Protein AF-A0A2G5UBE4-F1 (afdb_monomer)

Foldseek 3Di:
DDDDDDDDDDDDDDPDDDDDDPPPPPPCPPPDPLVVFVVLLVVVLVPDDPQQSVQLVVVPDPTSVSSVVSSVVSVVVVVVVVVVPPCPPVPDDDDPDPDDDDDPDPDDDDDDPDPDCAAPVPRHHDDYVVPDPVVVCVVVVPPDDDDPPPPPPPPPPPPPPDPDPPDDPPPPPPPDPPPPVVVVVVVVVVVVVVVVVVVVVVVVVVVVPDPDPPPDDD

Radius of gyration: 37.44 Å; Cα contacts (8 Å, |Δi|>4): 64; chains: 1; bounding box: 103×73×90 Å

InterPro domains:
  IPR001878 Zinc finger, CCHC-type [PF00098] (118-134)
  IPR001878 Zinc finger, CCHC-type [PS50158] (119-134)
  IPR001878 Zinc finger, CCHC-type [SM00343] (118-134)
  IPR036875 Zinc finger, CCHC-type superfamily [SSF57756] (103-140)

pLDDT: mean 70.04, std 19.02, range [33.09, 97.38]

Sequence (218 aa):
MVFFWGEVKAGELCPGQTLGILRFPSPYLDKDRGYIEDKAKEAFVDGLLFNLRFHVKGDSPQTFQDAFNYAIKYEALLSEAAKANTTVPQGLSVMPATPPAMSHVRSQEPRPPRISDACYECGLEGHYAIDCRQRQQRFRGNSSRNSASHYPWNDHVDYHRIEKPQGGKRDVQAVSPSENALVEQLRTELRVSQNQVEALIKRNSELAGIPAPNSMNR

Solvent-accessible surface area (backbone atoms only — not comparable to full-atom values): 14744 Å² total; per-residue (Å²): 140,83,85,83,88,72,89,78,80,88,71,86,85,79,91,82,80,78,99,60,86,82,74,73,77,61,98,55,79,91,52,58,71,68,58,54,46,50,51,50,32,51,54,49,52,70,68,40,57,71,80,48,29,54,57,36,59,71,70,58,53,89,48,45,66,48,42,51,54,40,43,53,53,46,50,52,53,53,54,49,52,60,58,70,68,63,70,68,67,93,81,74,79,84,70,86,77,75,84,74,81,89,70,97,70,83,79,80,72,84,72,75,85,72,93,58,71,37,10,86,79,79,66,45,66,90,40,49,57,90,69,33,65,67,59,53,47,64,71,68,72,69,88,80,74,96,67,86,80,75,69,80,77,77,68,81,70,76,82,70,74,74,77,79,79,78,88,70,93,71,79,77,75,76,74,68,75,76,71,56,67,65,59,57,51,51,53,52,50,51,53,52,52,51,52,52,53,52,53,49,54,50,53,50,51,56,60,71,66,54,77,75,81,80,89,78,89,132

Mean predicted aligned error: 24.13 Å

Structure (mmCIF, N/CA/C/O backbone):
data_AF-A0A2G5UBE4-F1
#
_entry.id   AF-A0A2G5UBE4-F1
#
loop_
_atom_site.group_PDB
_atom_site.id
_atom_site.type_symbol
_atom_site.label_atom_id
_atom_site.label_alt_id
_atom_site.label_comp_id
_atom_site.label_asym_id
_atom_site.label_entity_id
_atom_site.label_seq_id
_atom_site.pdbx_PDB_ins_code
_atom_site.Cartn_x
_atom_site.Cartn_y
_atom_site.Cartn_z
_atom_site.occupancy
_atom_site.B_iso_or_equiv
_atom_site.auth_seq_id
_atom_site.auth_comp_id
_atom_site.auth_asym_id
_atom_site.auth_atom_id
_atom_site.pdbx_PDB_model_num
ATOM 1 N N . MET A 1 1 ? -18.073 -7.556 9.672 1.00 34.72 1 MET A N 1
ATOM 2 C CA . MET A 1 1 ? -18.145 -8.969 9.242 1.00 34.72 1 MET A CA 1
ATOM 3 C C . MET A 1 1 ? -16.819 -9.339 8.597 1.00 34.72 1 MET A C 1
ATOM 5 O O . MET A 1 1 ? -16.540 -8.827 7.525 1.00 34.72 1 MET A O 1
ATOM 9 N N . VAL A 1 2 ? -15.996 -10.172 9.236 1.00 39.47 2 VAL A N 1
ATOM 10 C CA . VAL A 1 2 ? -14.803 -10.759 8.601 1.00 39.47 2 VAL A CA 1
ATOM 11 C C . VAL A 1 2 ? -15.064 -12.255 8.508 1.00 39.47 2 VAL A C 1
ATOM 13 O O . VAL A 1 2 ? -15.183 -12.924 9.531 1.00 39.47 2 VAL A O 1
ATOM 16 N N . PHE A 1 3 ? -15.247 -12.756 7.289 1.00 43.62 3 PHE A N 1
ATOM 17 C CA . PHE A 1 3 ? -15.418 -14.180 7.027 1.00 43.62 3 PHE A CA 1
ATOM 18 C C . PHE A 1 3 ? -14.029 -14.803 6.860 1.00 43.62 3 PHE A C 1
ATOM 20 O O . PHE A 1 3 ? -13.352 -14.541 5.871 1.00 43.62 3 PHE A O 1
ATOM 27 N N . PHE A 1 4 ? -13.596 -15.606 7.833 1.00 44.94 4 PHE A N 1
ATOM 28 C CA . PHE A 1 4 ? -12.447 -16.494 7.662 1.00 44.94 4 PHE A CA 1
ATOM 29 C C . PHE A 1 4 ? -12.932 -17.773 6.980 1.00 44.94 4 PHE A C 1
ATOM 31 O O . PHE A 1 4 ? -13.701 -18.542 7.556 1.00 44.94 4 PHE A O 1
ATOM 38 N N . TRP A 1 5 ? -12.504 -17.982 5.738 1.00 42.97 5 TRP A N 1
ATOM 39 C CA . TRP A 1 5 ? -12.670 -19.243 5.025 1.00 42.97 5 TRP A CA 1
ATOM 40 C C . TRP A 1 5 ? -11.436 -20.100 5.325 1.00 42.97 5 TRP A C 1
ATOM 42 O O . TRP A 1 5 ? -10.358 -19.856 4.792 1.00 42.97 5 TRP A O 1
ATOM 52 N N . GLY A 1 6 ? -11.576 -21.042 6.256 1.00 40.28 6 GLY A N 1
ATOM 53 C CA . GLY A 1 6 ? -10.575 -22.069 6.530 1.00 40.28 6 GLY A CA 1
ATOM 54 C C . GLY A 1 6 ? -11.130 -23.420 6.105 1.00 40.28 6 GLY A C 1
ATOM 55 O O . GLY A 1 6 ? -12.107 -23.886 6.687 1.00 40.28 6 GLY A O 1
ATOM 56 N N . GLU A 1 7 ? -10.529 -24.027 5.083 1.00 40.03 7 GLU A N 1
ATOM 57 C CA . GLU A 1 7 ? -10.803 -25.407 4.678 1.00 40.03 7 GLU A CA 1
ATOM 58 C C . GLU A 1 7 ? -10.586 -26.362 5.860 1.00 40.03 7 GLU A C 1
ATOM 60 O O . GLU A 1 7 ? -9.480 -26.506 6.386 1.00 40.03 7 GLU A O 1
ATOM 65 N N . VAL A 1 8 ? -11.660 -27.033 6.275 1.00 47.25 8 VAL A N 1
ATOM 66 C CA . VAL A 1 8 ? -11.633 -28.067 7.311 1.00 47.25 8 VAL A CA 1
ATOM 67 C C . VAL A 1 8 ? -11.281 -29.393 6.645 1.00 47.25 8 VAL A C 1
ATOM 69 O O . VAL A 1 8 ? -12.083 -29.973 5.914 1.00 47.25 8 VAL A O 1
ATOM 72 N N . LYS A 1 9 ? -10.071 -29.889 6.906 1.00 41.53 9 LYS A N 1
ATOM 73 C CA . LYS A 1 9 ? -9.678 -31.258 6.560 1.00 41.53 9 LYS A CA 1
ATOM 74 C C . LYS A 1 9 ? -10.456 -32.211 7.471 1.00 41.53 9 LYS A C 1
ATOM 76 O O . LYS A 1 9 ? -10.273 -32.190 8.685 1.00 41.53 9 LYS A O 1
ATOM 81 N N . ALA A 1 10 ? -11.356 -32.996 6.882 1.00 42.84 10 ALA A N 1
ATOM 82 C CA . ALA A 1 10 ? -12.193 -33.960 7.586 1.00 42.84 10 ALA A CA 1
ATOM 83 C C . ALA A 1 10 ? -11.325 -35.065 8.214 1.00 42.84 10 ALA A C 1
ATOM 85 O O . ALA A 1 10 ? -10.808 -35.933 7.514 1.00 42.84 10 ALA A O 1
ATOM 86 N N . GLY A 1 11 ? -11.143 -34.989 9.533 1.00 42.56 11 GLY A N 1
ATOM 87 C CA . GLY A 1 11 ? -10.650 -36.070 10.381 1.00 42.56 11 GLY A CA 1
ATOM 88 C C . GLY A 1 11 ? -11.828 -36.748 11.078 1.00 42.56 11 GLY A C 1
ATOM 89 O O . GLY A 1 11 ? -12.790 -36.086 11.460 1.00 42.56 11 GLY A O 1
ATOM 90 N N . GLU A 1 12 ? -11.757 -38.067 11.167 1.00 42.09 12 GLU A N 1
ATOM 91 C CA . GLU A 1 12 ? -12.828 -39.011 11.482 1.00 42.09 12 GLU A CA 1
ATOM 92 C C . GLU A 1 12 ? -13.602 -38.719 12.784 1.00 42.09 12 GLU A C 1
ATOM 94 O O . GLU A 1 12 ? -13.039 -38.400 13.830 1.00 42.09 12 GLU A O 1
ATOM 99 N N . LEU A 1 13 ? -14.930 -38.863 12.698 1.00 39.84 13 LEU A N 1
ATOM 100 C CA . LEU A 1 13 ? -15.887 -38.776 13.802 1.00 39.84 13 LEU A CA 1
ATOM 101 C C . LEU A 1 13 ? -15.783 -40.017 14.710 1.00 39.84 13 LEU A C 1
ATOM 103 O O . LEU A 1 13 ? -16.088 -41.126 14.274 1.00 39.84 13 LEU A O 1
ATOM 107 N N . CYS A 1 14 ? -15.478 -39.828 15.995 1.00 33.09 14 CYS A N 1
ATOM 108 C CA . CYS A 1 14 ? -15.774 -40.822 17.034 1.00 33.09 14 CYS A CA 1
ATOM 109 C C . CYS A 1 14 ? -17.254 -40.703 17.462 1.00 33.09 14 CYS A C 1
ATOM 111 O O . CYS A 1 14 ? -17.704 -39.592 17.759 1.00 33.09 14 CYS A O 1
ATOM 113 N N . PRO A 1 15 ? -18.033 -41.801 17.530 1.00 44.72 15 PRO A N 1
ATOM 114 C CA . PRO A 1 15 ? -19.440 -41.733 17.898 1.00 44.72 15 PRO A CA 1
ATOM 115 C C . PRO A 1 15 ? -19.608 -41.691 19.421 1.00 44.72 15 PRO A C 1
ATOM 117 O O . PRO A 1 15 ? -19.257 -42.634 20.126 1.00 44.72 15 PRO A O 1
ATOM 120 N N . GLY A 1 16 ? -20.211 -40.610 19.912 1.00 50.28 16 GLY A N 1
ATOM 121 C CA . GLY A 1 16 ? -20.763 -40.547 21.264 1.00 50.28 16 GLY A CA 1
ATOM 122 C C . GLY A 1 16 ? -20.149 -39.465 22.137 1.00 50.28 16 GLY A C 1
ATOM 123 O O . GLY A 1 16 ? -19.399 -39.772 23.055 1.00 50.28 16 GLY A O 1
ATOM 124 N N . GLN A 1 17 ? -20.528 -38.206 21.907 1.00 39.38 17 GLN A N 1
ATOM 125 C CA . GLN A 1 17 ? -20.531 -37.201 22.965 1.00 39.38 17 GLN A CA 1
ATOM 126 C C . GLN A 1 17 ? -21.573 -36.115 22.667 1.00 39.38 17 GLN A C 1
ATOM 128 O O . GLN A 1 17 ? -21.635 -35.528 21.592 1.00 39.38 17 GLN A O 1
ATOM 133 N N . THR A 1 18 ? -22.447 -35.958 23.652 1.00 44.34 18 THR A N 1
ATOM 134 C CA . THR A 1 18 ? -23.556 -35.019 23.810 1.00 44.34 18 THR A CA 1
ATOM 135 C C . THR A 1 18 ? -23.210 -33.570 23.467 1.00 44.34 18 THR A C 1
ATOM 137 O O . THR A 1 18 ? -22.083 -33.132 23.668 1.00 44.34 18 THR A O 1
ATOM 140 N N . LEU A 1 19 ? -24.238 -32.834 23.025 1.00 48.50 19 LEU A N 1
ATOM 141 C CA . LEU A 1 19 ? -24.307 -31.383 22.805 1.00 48.50 19 LEU A CA 1
ATOM 142 C C . LEU A 1 19 ? -23.760 -30.571 23.999 1.00 48.50 19 LEU A C 1
ATOM 144 O O . LEU A 1 19 ? -24.507 -30.050 24.821 1.00 48.50 19 LEU A O 1
ATOM 148 N N . GLY A 1 20 ? -22.442 -30.455 24.085 1.00 44.41 20 GLY A N 1
ATOM 149 C CA . GLY A 1 20 ? -21.742 -29.413 24.815 1.00 44.41 20 GLY A CA 1
ATOM 150 C C . GLY A 1 20 ? -21.240 -28.411 23.791 1.00 44.41 20 GLY A C 1
ATOM 151 O O . GLY A 1 20 ? -20.654 -28.801 22.785 1.00 44.41 20 GLY A O 1
ATOM 152 N N . ILE A 1 21 ? -21.505 -27.129 24.027 1.00 53.94 21 ILE A N 1
ATOM 153 C CA . ILE A 1 21 ? -20.935 -26.006 23.281 1.00 53.94 21 ILE A CA 1
ATOM 154 C C . ILE A 1 21 ? -19.452 -26.309 23.034 1.00 53.94 21 ILE A C 1
ATOM 156 O O . ILE A 1 21 ? -18.669 -26.341 23.985 1.00 53.94 21 ILE A O 1
ATOM 160 N N . LEU A 1 22 ? -19.082 -26.579 21.777 1.00 46.22 22 LEU A N 1
ATOM 161 C CA . LEU A 1 22 ? -17.696 -26.787 21.369 1.00 46.22 22 LEU A CA 1
ATOM 162 C C . LEU A 1 22 ? -16.965 -25.462 21.571 1.00 46.22 22 LEU A C 1
ATOM 164 O O . LEU A 1 22 ? -16.886 -24.613 20.685 1.00 46.22 22 LEU A O 1
ATOM 168 N N . ARG A 1 23 ? -16.465 -25.256 22.787 1.00 51.59 23 ARG A N 1
ATOM 169 C CA . ARG A 1 23 ? -15.493 -24.221 23.083 1.00 51.59 23 ARG A CA 1
ATOM 170 C C . ARG A 1 23 ? -14.204 -24.686 22.432 1.00 51.59 23 ARG A C 1
ATOM 172 O O . ARG A 1 23 ? -13.435 -25.424 23.036 1.00 51.59 23 ARG A O 1
ATOM 179 N N . PHE A 1 24 ? -14.011 -24.300 21.174 1.00 43.75 24 PHE A N 1
ATOM 180 C CA . PHE A 1 24 ? -12.721 -24.430 20.518 1.00 43.75 24 PHE A CA 1
ATOM 181 C C . PHE A 1 24 ? -11.686 -23.754 21.427 1.00 43.75 24 PHE A C 1
ATOM 183 O O . PHE A 1 24 ? -11.832 -22.557 21.708 1.00 43.75 24 PHE A O 1
ATOM 190 N N . PRO A 1 25 ? -10.691 -24.486 21.957 1.00 53.53 25 PRO A N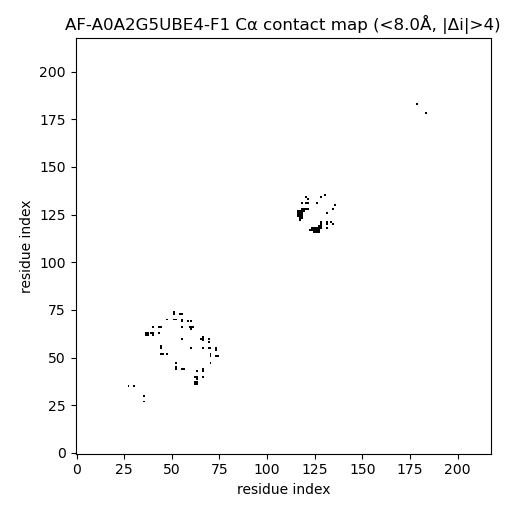 1
ATOM 191 C CA . PRO A 1 25 ? -9.612 -23.851 22.685 1.00 53.53 25 PRO A CA 1
ATOM 192 C C . PRO A 1 25 ? -8.904 -22.945 21.684 1.00 53.53 25 PRO A C 1
ATOM 194 O O . PRO A 1 25 ? -8.353 -23.413 20.688 1.00 53.53 25 PRO A O 1
ATOM 197 N N . SER A 1 26 ? -8.982 -21.629 21.900 1.00 59.56 26 SER A N 1
ATOM 198 C CA . SER A 1 26 ? -8.157 -20.712 21.125 1.00 59.56 26 SER A CA 1
ATOM 199 C C . SER A 1 26 ? -6.702 -21.124 21.385 1.00 59.56 26 SER A C 1
ATOM 201 O O . SER A 1 26 ? -6.310 -21.213 22.551 1.00 59.56 26 SER A O 1
ATOM 203 N N . PRO A 1 27 ? -5.888 -21.388 20.345 1.00 65.25 27 PRO A N 1
ATOM 204 C CA . PRO A 1 27 ? -4.510 -21.879 20.491 1.00 65.25 27 PRO A CA 1
ATOM 205 C C . PRO A 1 27 ? -3.555 -20.861 21.152 1.00 65.25 27 PRO A C 1
ATOM 207 O O . PRO A 1 27 ? -2.336 -21.044 21.179 1.00 65.25 27 PRO A O 1
ATOM 210 N N . TYR A 1 28 ? -4.117 -19.769 21.668 1.00 62.62 28 TYR A N 1
ATOM 211 C CA . TYR A 1 28 ? -3.453 -18.633 22.276 1.00 62.62 28 TYR A CA 1
ATOM 212 C C . TYR A 1 28 ? -3.910 -18.370 23.721 1.00 62.62 28 TYR A C 1
ATOM 214 O O . TYR A 1 28 ? -3.482 -17.378 24.295 1.00 62.62 28 TYR A O 1
ATOM 222 N N . LEU A 1 29 ? -4.759 -19.221 24.322 1.00 64.06 29 LEU A N 1
ATOM 223 C CA . LEU A 1 29 ? -5.288 -18.997 25.681 1.00 64.06 29 LEU A CA 1
ATOM 224 C C . LEU A 1 29 ? -4.213 -19.008 26.781 1.00 64.06 29 LEU A C 1
ATOM 226 O O . LEU A 1 29 ? -4.386 -18.314 27.776 1.00 64.06 29 LEU A O 1
ATOM 230 N N . ASP A 1 30 ? -3.105 -19.725 26.574 1.00 73.44 30 ASP A N 1
ATOM 231 C CA . ASP A 1 30 ? -2.007 -19.848 27.547 1.00 73.44 30 ASP A CA 1
ATOM 232 C C . ASP A 1 30 ? -0.803 -18.944 27.233 1.00 73.44 30 ASP A C 1
ATOM 234 O O . ASP A 1 30 ? 0.255 -19.076 27.846 1.00 73.44 30 ASP A O 1
ATOM 238 N N . LYS A 1 31 ? -0.916 -18.066 26.228 1.00 79.31 31 LYS A N 1
ATOM 239 C CA . LYS A 1 31 ? 0.223 -17.294 25.715 1.00 79.31 31 LYS A CA 1
ATOM 240 C C . LYS A 1 31 ? 0.125 -15.832 26.113 1.00 79.31 31 LYS A C 1
ATOM 242 O O . LYS A 1 31 ? -0.948 -15.234 26.063 1.00 79.31 31 LYS A O 1
ATOM 247 N N . ASP A 1 32 ? 1.274 -15.249 26.441 1.00 86.88 32 ASP A N 1
ATOM 248 C CA . ASP A 1 32 ? 1.370 -13.833 26.772 1.00 86.88 32 ASP A CA 1
ATOM 249 C C . ASP A 1 32 ? 0.838 -12.963 25.634 1.00 86.88 32 ASP A C 1
ATOM 251 O O . ASP A 1 32 ? 1.072 -13.223 24.451 1.00 86.88 32 ASP A O 1
ATOM 255 N N . ARG A 1 33 ? 0.156 -11.876 25.997 1.00 86.00 33 ARG A N 1
ATOM 256 C CA . ARG A 1 33 ? -0.447 -10.940 25.042 1.00 86.00 33 ARG A CA 1
ATOM 257 C C . ARG A 1 33 ? 0.546 -10.456 23.976 1.00 86.00 33 ARG A C 1
ATOM 259 O O . ARG A 1 33 ? 0.183 -10.386 22.805 1.00 86.00 33 ARG A O 1
ATOM 266 N N . GLY A 1 34 ? 1.796 -10.197 24.364 1.00 87.88 34 GLY A N 1
ATOM 267 C CA . GLY A 1 34 ? 2.855 -9.788 23.435 1.00 87.88 34 GLY A CA 1
ATOM 268 C C . GLY A 1 34 ? 3.184 -10.854 22.386 1.00 87.88 34 GLY A C 1
ATOM 269 O O . GLY A 1 34 ? 3.386 -10.523 21.223 1.00 87.88 34 GLY A O 1
ATOM 270 N N . TYR A 1 35 ? 3.147 -12.140 22.752 1.00 89.56 35 TYR A N 1
ATOM 271 C CA . TYR A 1 35 ? 3.335 -13.237 21.798 1.00 89.56 35 TYR A CA 1
ATOM 272 C C . TYR A 1 35 ? 2.188 -13.305 20.785 1.00 89.56 35 TYR A C 1
ATOM 274 O O . TYR A 1 35 ? 2.408 -13.579 19.606 1.00 89.56 35 TYR A O 1
ATOM 282 N N . ILE A 1 36 ? 0.953 -13.071 21.235 1.00 89.19 36 ILE A N 1
ATOM 283 C CA . ILE A 1 36 ? -0.222 -13.077 20.356 1.00 89.19 36 ILE A CA 1
ATOM 284 C C . ILE A 1 36 ? -0.135 -11.918 19.358 1.00 89.19 36 ILE A C 1
ATOM 286 O O . ILE A 1 36 ? -0.369 -12.122 18.170 1.00 89.19 36 ILE A O 1
ATOM 290 N N . GLU A 1 37 ? 0.246 -10.725 19.817 1.00 90.19 37 GLU A N 1
ATOM 291 C CA . GLU A 1 37 ? 0.423 -9.545 18.963 1.00 90.19 37 GLU A CA 1
ATOM 292 C C . GLU A 1 37 ? 1.567 -9.732 17.954 1.00 90.19 37 GLU A C 1
ATOM 294 O O . GLU A 1 37 ? 1.408 -9.406 16.776 1.00 90.19 37 GLU A O 1
ATOM 299 N N . ASP A 1 38 ? 2.683 -10.332 18.372 1.00 90.25 38 ASP A N 1
ATOM 300 C CA . ASP A 1 38 ? 3.809 -10.625 17.484 1.00 90.25 38 ASP A CA 1
ATOM 301 C C . ASP A 1 38 ? 3.448 -11.690 16.436 1.00 90.25 38 ASP A C 1
ATOM 303 O O . ASP A 1 38 ? 3.679 -11.493 15.243 1.00 90.25 38 ASP A O 1
ATOM 307 N N . LYS A 1 39 ? 2.747 -12.762 16.835 1.00 93.38 39 LYS A N 1
ATOM 308 C CA . LYS A 1 39 ? 2.225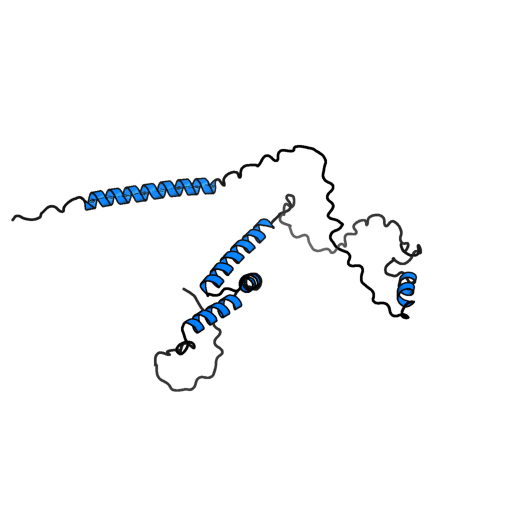 -13.757 15.884 1.00 93.38 39 LYS A CA 1
ATOM 309 C C . LYS A 1 39 ? 1.161 -13.204 14.949 1.00 93.38 39 LYS A C 1
ATOM 311 O O . LYS A 1 39 ? 1.135 -13.598 13.785 1.00 93.38 39 LYS A O 1
ATOM 316 N N . ALA A 1 40 ? 0.310 -12.296 15.416 1.00 92.75 40 ALA A N 1
ATOM 317 C CA . ALA A 1 40 ? -0.657 -11.618 14.561 1.00 92.75 40 ALA A CA 1
ATOM 318 C C . ALA A 1 40 ? 0.045 -10.728 13.526 1.00 92.75 40 ALA A C 1
ATOM 320 O O . AL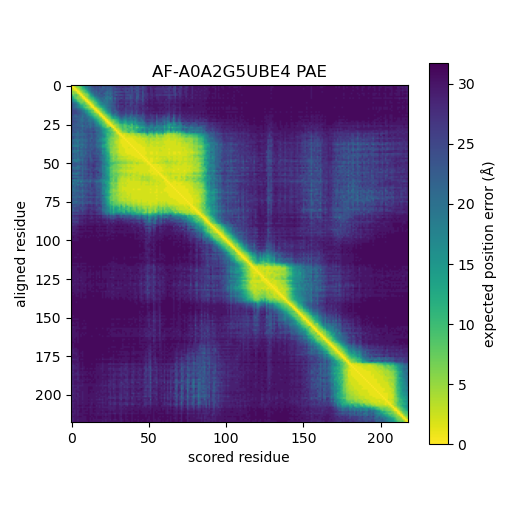A A 1 40 ? -0.332 -10.740 12.356 1.00 92.75 40 ALA A O 1
ATOM 321 N N . LYS A 1 41 ? 1.095 -10.002 13.931 1.00 94.88 41 LYS A N 1
ATOM 322 C CA . LYS A 1 41 ? 1.933 -9.191 13.037 1.00 94.88 41 LYS A CA 1
ATOM 323 C C . LYS A 1 41 ? 2.631 -10.054 11.989 1.00 94.88 41 LYS A C 1
ATOM 325 O O . LYS A 1 41 ? 2.549 -9.737 10.806 1.00 94.88 41 LYS A O 1
ATOM 330 N N . GLU A 1 42 ? 3.274 -11.147 12.396 1.00 93.38 42 GLU A N 1
ATOM 331 C CA . GLU A 1 42 ? 3.936 -12.071 11.466 1.00 93.38 42 GLU A CA 1
ATOM 332 C C . GLU A 1 42 ? 2.945 -12.665 10.459 1.00 93.38 42 GLU A C 1
ATOM 334 O O . GLU A 1 42 ? 3.162 -12.565 9.253 1.00 93.38 42 GLU A O 1
ATOM 339 N N . ALA A 1 43 ? 1.821 -13.208 10.942 1.00 94.69 43 ALA A N 1
ATOM 340 C CA . ALA A 1 43 ? 0.794 -13.796 10.087 1.00 94.69 43 ALA A CA 1
ATOM 341 C C . ALA A 1 43 ? 0.181 -12.770 9.120 1.00 94.69 43 ALA A C 1
ATOM 343 O O . ALA A 1 43 ? -0.098 -13.099 7.968 1.00 94.69 43 ALA A O 1
ATOM 344 N N . PHE A 1 44 ? 0.003 -11.523 9.565 1.00 96.06 44 PHE A N 1
ATOM 345 C CA . PHE A 1 44 ? -0.457 -10.433 8.711 1.00 96.06 44 PHE A CA 1
ATOM 346 C C . PHE A 1 44 ? 0.541 -10.136 7.595 1.00 96.06 44 PHE A C 1
ATOM 348 O O . PHE A 1 44 ? 0.164 -10.148 6.427 1.00 96.06 44 PHE A O 1
ATOM 355 N N . VAL A 1 45 ? 1.815 -9.916 7.936 1.00 95.56 45 VAL A N 1
ATOM 356 C CA . VAL A 1 45 ? 2.854 -9.602 6.946 1.00 95.56 45 VAL A CA 1
ATOM 357 C C . VAL A 1 45 ? 3.037 -10.758 5.959 1.00 95.56 45 VAL A C 1
ATOM 359 O O . VAL A 1 45 ? 3.220 -10.518 4.767 1.00 95.56 45 VAL A O 1
ATOM 362 N N . ASP A 1 46 ? 2.956 -12.007 6.416 1.00 94.50 46 ASP A N 1
ATOM 363 C CA . ASP A 1 46 ? 3.060 -13.180 5.545 1.00 94.50 46 ASP A CA 1
ATOM 364 C C . ASP A 1 46 ? 1.834 -13.379 4.643 1.00 94.50 46 ASP A C 1
ATOM 366 O O . ASP A 1 46 ? 1.986 -13.892 3.532 1.00 94.50 46 ASP A O 1
ATOM 370 N N . GLY A 1 47 ? 0.655 -12.925 5.078 1.00 93.94 47 GLY A N 1
ATOM 371 C CA . GLY A 1 47 ? -0.580 -12.922 4.291 1.00 93.94 47 GLY A CA 1
ATOM 372 C C . GLY A 1 47 ? -0.682 -11.797 3.252 1.00 93.94 47 GLY A C 1
ATOM 373 O O . GLY A 1 47 ? -1.585 -11.830 2.416 1.00 93.94 47 GLY A O 1
ATOM 374 N N . LEU A 1 48 ? 0.222 -10.810 3.270 1.00 95.44 48 LEU A N 1
ATOM 375 C CA . LEU A 1 48 ? 0.252 -9.743 2.266 1.00 95.44 48 LEU A CA 1
ATOM 376 C C . LEU A 1 48 ? 0.689 -10.273 0.893 1.00 95.44 48 LEU A C 1
ATOM 378 O O . LEU A 1 48 ? 1.558 -11.142 0.773 1.00 95.44 48 LEU A O 1
ATOM 382 N N . LEU A 1 49 ? 0.141 -9.672 -0.167 1.00 92.81 49 LEU A N 1
ATOM 383 C CA . LEU A 1 49 ? 0.589 -9.900 -1.542 1.00 92.81 49 LEU A CA 1
ATOM 384 C C . LEU A 1 49 ? 2.100 -9.647 -1.667 1.00 92.81 49 LEU A C 1
ATOM 386 O O . LEU A 1 49 ? 2.643 -8.750 -1.022 1.00 92.81 49 LEU A O 1
ATOM 390 N N . PHE A 1 50 ? 2.785 -10.417 -2.517 1.00 90.38 50 PHE A N 1
ATOM 391 C CA . PHE A 1 50 ? 4.252 -10.402 -2.623 1.00 90.38 50 PHE A CA 1
ATOM 392 C C . PHE A 1 50 ? 4.843 -8.997 -2.838 1.00 90.38 50 PHE A C 1
ATOM 394 O O . PHE A 1 50 ? 5.834 -8.642 -2.199 1.00 90.38 50 PHE A O 1
ATOM 401 N N . ASN A 1 51 ? 4.202 -8.189 -3.687 1.00 89.31 51 ASN A N 1
ATOM 402 C CA . ASN A 1 51 ? 4.585 -6.804 -3.966 1.00 89.31 51 ASN A CA 1
ATOM 403 C C . ASN A 1 51 ? 4.523 -5.912 -2.717 1.00 89.31 51 ASN A C 1
ATOM 405 O O . ASN A 1 51 ? 5.404 -5.086 -2.525 1.00 89.31 51 ASN A O 1
ATOM 409 N N . LEU A 1 52 ? 3.532 -6.098 -1.845 1.00 93.25 52 LEU A N 1
ATOM 410 C CA . LEU A 1 52 ? 3.409 -5.337 -0.599 1.00 93.25 52 LEU A CA 1
ATOM 411 C C . LEU A 1 52 ? 4.324 -5.894 0.490 1.00 93.25 52 LEU A C 1
ATOM 413 O O . LEU A 1 52 ? 5.024 -5.139 1.164 1.00 93.25 52 LEU A O 1
ATOM 417 N N . ARG A 1 53 ? 4.367 -7.223 0.630 1.00 93.38 53 ARG A N 1
ATOM 418 C CA . ARG A 1 53 ? 5.164 -7.919 1.645 1.00 93.38 53 ARG A CA 1
ATOM 419 C C . ARG A 1 53 ? 6.634 -7.526 1.582 1.00 93.38 53 ARG A C 1
ATOM 421 O O . ARG A 1 53 ? 7.254 -7.365 2.628 1.00 93.38 53 ARG A O 1
ATOM 428 N N . PHE A 1 54 ? 7.196 -7.392 0.379 1.00 93.12 54 PHE A N 1
ATOM 429 C CA . PHE A 1 54 ? 8.596 -7.007 0.205 1.00 93.12 54 PHE A CA 1
ATOM 430 C C . PHE A 1 54 ? 8.896 -5.641 0.841 1.00 93.12 54 PHE A C 1
ATOM 432 O O . PHE A 1 54 ? 9.831 -5.531 1.631 1.00 93.12 54 PHE A O 1
ATOM 439 N N . HIS A 1 55 ? 8.066 -4.631 0.568 1.00 93.38 55 HIS A N 1
ATOM 440 C CA . HIS A 1 55 ? 8.246 -3.289 1.122 1.00 93.38 55 HIS A CA 1
ATOM 441 C C . HIS A 1 55 ? 7.984 -3.240 2.630 1.00 93.38 55 HIS A C 1
ATOM 443 O O . HIS A 1 55 ? 8.778 -2.672 3.373 1.00 93.38 55 HIS A O 1
ATOM 449 N N . VAL A 1 56 ? 6.924 -3.904 3.102 1.00 94.94 56 VAL A N 1
ATOM 450 C CA . VAL A 1 56 ? 6.592 -3.944 4.534 1.00 94.94 56 VAL A CA 1
ATOM 451 C C . VAL A 1 56 ? 7.672 -4.671 5.343 1.00 94.94 56 VAL A C 1
ATOM 453 O O . VAL A 1 56 ? 8.033 -4.205 6.419 1.00 94.94 56 VAL A O 1
ATOM 456 N N . LYS A 1 57 ? 8.244 -5.776 4.838 1.00 93.31 57 LYS A N 1
ATOM 457 C CA . LYS A 1 57 ? 9.369 -6.456 5.510 1.00 93.31 57 LYS A CA 1
ATOM 458 C C . LYS A 1 57 ? 10.648 -5.615 5.504 1.00 93.31 57 LYS A C 1
ATOM 460 O O . LYS A 1 57 ? 11.398 -5.693 6.471 1.00 93.31 57 LYS A O 1
ATOM 465 N N . GLY A 1 58 ? 10.881 -4.820 4.457 1.00 93.00 58 GLY A N 1
ATOM 466 C CA . GLY A 1 58 ? 12.030 -3.912 4.371 1.00 93.00 58 GLY A CA 1
ATOM 467 C C . GLY A 1 58 ? 12.053 -2.851 5.474 1.00 93.00 58 GLY A C 1
ATOM 468 O O . GLY A 1 58 ? 13.119 -2.567 6.010 1.00 93.00 58 GLY A O 1
ATOM 469 N N . ASP A 1 59 ? 10.884 -2.336 5.867 1.00 92.50 59 ASP A N 1
ATOM 470 C CA . ASP A 1 59 ? 10.757 -1.333 6.935 1.00 92.50 59 ASP A CA 1
ATOM 471 C C . ASP A 1 59 ? 10.754 -1.934 8.355 1.00 92.50 59 ASP A C 1
ATOM 473 O O . ASP A 1 59 ? 10.828 -1.200 9.338 1.00 92.50 59 ASP A O 1
ATOM 477 N N . SER A 1 60 ? 10.709 -3.265 8.495 1.00 92.00 60 SER A N 1
ATOM 478 C CA . SER A 1 60 ? 10.763 -3.984 9.782 1.00 92.00 60 SER A CA 1
ATOM 479 C C . SER A 1 60 ? 9.793 -3.446 10.863 1.00 92.00 60 SER A C 1
ATOM 481 O O . SER A 1 60 ? 10.228 -2.917 11.890 1.00 92.00 60 SER A O 1
ATOM 483 N N . PRO A 1 61 ? 8.464 -3.573 10.674 1.00 93.69 61 PRO A N 1
ATOM 484 C CA . PRO A 1 61 ? 7.485 -3.080 11.639 1.00 93.69 61 PRO A CA 1
ATOM 485 C C . PRO A 1 61 ? 7.641 -3.762 13.002 1.00 93.69 61 PRO A C 1
ATOM 487 O O . PRO A 1 61 ? 7.708 -4.990 13.099 1.00 93.69 61 PRO A O 1
ATOM 490 N N . GLN A 1 62 ? 7.663 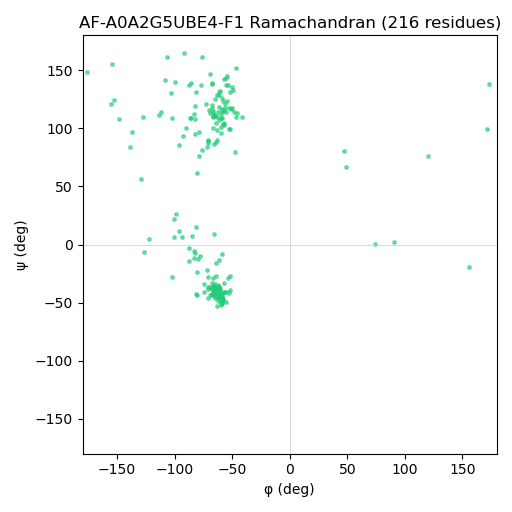-2.959 14.066 1.00 92.38 62 GLN A N 1
ATOM 491 C CA . GLN A 1 62 ? 7.778 -3.467 15.434 1.00 92.38 62 GLN A CA 1
ATOM 492 C C . GLN A 1 62 ? 6.423 -3.928 15.963 1.00 92.38 62 GLN A C 1
ATOM 494 O O . GLN A 1 62 ? 6.315 -5.015 16.536 1.00 92.38 62 GLN A O 1
ATOM 499 N N . THR A 1 63 ? 5.373 -3.152 15.694 1.00 94.75 63 THR A N 1
ATOM 500 C CA . THR A 1 63 ? 4.008 -3.465 16.118 1.00 94.75 63 THR A CA 1
ATOM 501 C C . THR A 1 63 ? 3.137 -3.935 14.956 1.00 94.75 63 THR A C 1
ATOM 503 O O . THR A 1 63 ? 3.428 -3.698 13.781 1.00 94.75 63 THR A O 1
ATOM 506 N N . PHE A 1 64 ? 2.024 -4.592 15.288 1.00 93.56 64 PHE A N 1
ATOM 507 C CA . PHE A 1 64 ? 0.990 -4.929 14.309 1.00 93.56 64 PHE A CA 1
ATOM 508 C C . PHE A 1 64 ? 0.464 -3.680 13.583 1.00 93.56 64 PHE A C 1
ATOM 510 O O . PHE A 1 64 ? 0.280 -3.694 12.367 1.00 93.56 64 PHE A O 1
ATOM 517 N N . GLN A 1 65 ? 0.264 -2.585 14.323 1.00 94.88 65 GLN A N 1
ATOM 518 C CA . GLN A 1 65 ? -0.264 -1.344 13.767 1.00 94.88 65 GLN A CA 1
ATOM 519 C C . GLN A 1 65 ? 0.697 -0.727 12.745 1.00 94.88 65 GLN A C 1
ATOM 521 O O . GLN A 1 65 ? 0.252 -0.250 11.704 1.00 94.88 65 GLN A O 1
ATOM 526 N N . ASP A 1 66 ? 2.006 -0.783 13.000 1.00 95.81 66 ASP A N 1
ATOM 527 C CA . ASP A 1 66 ? 3.012 -0.296 12.051 1.00 95.81 66 ASP A CA 1
ATOM 528 C C . ASP A 1 66 ? 2.983 -1.108 10.757 1.00 95.81 66 ASP A C 1
ATOM 530 O O . ASP A 1 66 ? 2.962 -0.533 9.670 1.00 95.81 66 ASP A O 1
ATOM 534 N N . ALA A 1 67 ? 2.903 -2.440 10.863 1.00 95.88 67 ALA A N 1
ATOM 535 C CA . ALA A 1 67 ? 2.803 -3.317 9.699 1.00 95.88 67 ALA A CA 1
ATOM 536 C C . ALA A 1 67 ? 1.571 -2.981 8.848 1.00 95.88 67 ALA A C 1
ATOM 538 O O . ALA A 1 67 ? 1.661 -2.915 7.621 1.00 95.88 67 ALA A O 1
ATOM 539 N N . PHE A 1 68 ? 0.435 -2.724 9.500 1.00 96.00 68 PHE A N 1
ATOM 540 C CA . PHE A 1 68 ? -0.802 -2.319 8.840 1.00 96.00 68 PHE A CA 1
ATOM 541 C C . PHE A 1 68 ? -0.678 -0.948 8.161 1.00 96.00 68 PHE A C 1
ATOM 543 O O . PHE A 1 68 ? -1.028 -0.797 6.990 1.00 96.00 68 PHE A O 1
ATOM 550 N N . ASN A 1 69 ? -0.111 0.040 8.856 1.00 96.62 69 ASN A N 1
ATOM 551 C CA . ASN A 1 69 ? 0.108 1.379 8.311 1.00 96.62 69 ASN A CA 1
ATOM 552 C C . ASN A 1 69 ? 1.060 1.349 7.103 1.00 96.62 69 ASN A C 1
ATOM 554 O O . ASN A 1 69 ? 0.813 2.023 6.101 1.00 96.62 69 ASN A O 1
ATOM 558 N N . TYR A 1 70 ? 2.125 0.546 7.163 1.00 96.25 70 TYR A N 1
ATOM 559 C CA . TYR A 1 70 ? 3.036 0.353 6.037 1.00 96.25 70 TYR A CA 1
ATOM 560 C C . TYR A 1 70 ? 2.356 -0.347 4.863 1.00 96.25 70 TYR A C 1
ATOM 562 O O . TYR A 1 70 ? 2.553 0.073 3.725 1.00 96.25 70 TYR A O 1
ATOM 570 N N . ALA A 1 71 ? 1.519 -1.358 5.110 1.00 95.94 71 ALA A N 1
ATOM 571 C CA . ALA A 1 71 ? 0.756 -2.009 4.048 1.00 95.94 71 ALA A CA 1
ATOM 572 C C . ALA A 1 71 ? -0.129 -1.001 3.295 1.00 95.94 71 ALA A C 1
ATOM 574 O O . ALA A 1 71 ? -0.047 -0.932 2.071 1.00 95.94 71 ALA A O 1
ATOM 575 N N . ILE A 1 72 ? -0.870 -0.151 4.018 1.00 96.06 72 ILE A N 1
ATOM 576 C CA . ILE A 1 72 ? -1.694 0.915 3.421 1.00 96.06 72 ILE A CA 1
ATOM 577 C C . ILE A 1 72 ? -0.832 1.910 2.638 1.00 96.06 72 ILE A C 1
ATOM 579 O O . ILE A 1 72 ? -1.159 2.263 1.504 1.00 96.06 72 ILE A O 1
ATOM 583 N N . LYS A 1 73 ? 0.283 2.361 3.224 1.00 95.19 73 LYS A N 1
ATOM 584 C CA . LYS A 1 73 ? 1.219 3.291 2.577 1.00 95.19 73 LYS A CA 1
ATOM 585 C C . LYS A 1 73 ? 1.691 2.742 1.231 1.00 95.19 73 LYS A C 1
ATOM 587 O O . LYS A 1 73 ? 1.653 3.455 0.231 1.00 95.19 73 LYS A O 1
ATOM 592 N N . TYR A 1 74 ? 2.133 1.487 1.195 1.00 95.06 74 TYR A N 1
ATOM 593 C CA . TYR A 1 74 ? 2.657 0.885 -0.027 1.00 95.06 74 TYR A CA 1
ATOM 594 C C . TYR A 1 74 ? 1.563 0.532 -1.030 1.00 95.06 74 TYR A C 1
ATOM 596 O O . TYR A 1 74 ? 1.782 0.705 -2.224 1.00 95.06 74 TYR A O 1
ATOM 604 N N . GLU A 1 75 ? 0.378 0.127 -0.579 1.00 93.62 75 GLU A N 1
ATOM 605 C CA . GLU A 1 75 ? -0.781 -0.072 -1.452 1.00 93.62 75 GLU A CA 1
ATOM 606 C C . GLU A 1 75 ? -1.161 1.223 -2.175 1.00 93.62 75 GLU A C 1
ATOM 608 O O . GLU A 1 75 ? -1.304 1.227 -3.400 1.00 93.62 75 GLU A O 1
ATOM 613 N N . ALA A 1 76 ? -1.222 2.342 -1.447 1.00 92.94 76 ALA A N 1
ATOM 614 C CA . ALA A 1 76 ? -1.494 3.651 -2.027 1.00 92.94 76 ALA A CA 1
ATOM 615 C C . ALA A 1 76 ? -0.433 4.035 -3.073 1.00 92.94 76 ALA A C 1
ATOM 617 O O . ALA A 1 76 ? -0.788 4.309 -4.221 1.00 92.94 76 ALA A O 1
ATOM 618 N N . LEU A 1 77 ? 0.854 3.965 -2.715 1.00 90.31 77 LEU A N 1
ATOM 619 C CA . LEU A 1 77 ? 1.967 4.327 -3.604 1.00 90.31 77 LEU A CA 1
ATOM 620 C C . LEU A 1 77 ? 2.033 3.454 -4.866 1.00 90.31 77 LEU A C 1
ATOM 622 O O . LEU A 1 77 ? 2.217 3.966 -5.970 1.00 90.31 77 LEU A O 1
ATOM 626 N N . LEU A 1 78 ? 1.852 2.138 -4.726 1.00 87.25 78 LEU A N 1
ATOM 627 C CA . LEU A 1 78 ? 1.841 1.211 -5.860 1.00 87.25 78 LEU A CA 1
ATOM 628 C C . LEU A 1 78 ? 0.623 1.444 -6.761 1.00 87.25 78 LEU A C 1
ATOM 630 O O . LEU A 1 78 ? 0.751 1.390 -7.985 1.00 87.25 78 LEU A O 1
ATOM 634 N N . SER A 1 79 ? -0.543 1.747 -6.181 1.00 84.69 79 SER A N 1
ATOM 635 C CA . SER A 1 79 ? -1.748 2.065 -6.954 1.00 84.69 79 SER A CA 1
ATOM 636 C C . SER A 1 79 ? -1.617 3.379 -7.731 1.00 84.69 79 SER A C 1
ATOM 638 O O . SER A 1 79 ? -2.116 3.482 -8.850 1.00 84.69 79 SER A O 1
ATOM 640 N N . GLU A 1 80 ? -0.931 4.378 -7.171 1.00 81.62 80 GLU A N 1
ATOM 641 C CA . GLU A 1 80 ? -0.682 5.664 -7.822 1.00 81.62 80 GLU A CA 1
ATOM 642 C C . GLU A 1 80 ? 0.323 5.520 -8.966 1.00 81.62 80 GLU A C 1
ATOM 644 O O . GLU A 1 80 ? 0.051 5.968 -10.078 1.00 81.62 80 GLU A O 1
ATOM 649 N N . ALA A 1 81 ? 1.429 4.805 -8.747 1.00 76.94 81 ALA A N 1
ATOM 650 C CA . ALA A 1 81 ? 2.412 4.524 -9.792 1.00 76.94 81 ALA A CA 1
ATOM 651 C C . ALA A 1 81 ? 1.814 3.708 -10.955 1.00 76.94 81 ALA A C 1
ATOM 653 O O . ALA A 1 81 ? 2.108 3.973 -12.122 1.00 76.94 81 ALA A O 1
ATOM 654 N N . ALA A 1 82 ? 0.932 2.747 -10.659 1.00 74.56 82 ALA A N 1
ATOM 655 C CA . ALA A 1 82 ? 0.219 1.986 -11.684 1.00 74.56 82 ALA A CA 1
ATOM 656 C C . ALA A 1 82 ? -0.727 2.867 -12.523 1.00 74.56 82 ALA A C 1
ATOM 658 O O . ALA A 1 82 ? -0.874 2.635 -13.723 1.00 74.56 82 ALA A O 1
ATOM 659 N N . LYS A 1 83 ? -1.332 3.899 -11.920 1.00 73.88 83 LYS A N 1
ATOM 660 C CA . LYS A 1 83 ? -2.165 4.888 -12.627 1.00 73.88 83 LYS A CA 1
ATOM 661 C C . LYS A 1 83 ? -1.318 5.870 -13.437 1.00 73.88 83 LYS A C 1
ATOM 663 O O . LYS A 1 83 ? -1.670 6.172 -14.570 1.00 73.88 83 LYS A O 1
ATOM 668 N N . ALA A 1 84 ? -0.197 6.334 -12.889 1.00 66.69 84 ALA A N 1
ATOM 669 C CA . ALA A 1 84 ? 0.694 7.286 -13.552 1.00 66.69 84 ALA A CA 1
ATOM 670 C C . ALA A 1 84 ? 1.386 6.692 -14.792 1.00 66.69 84 ALA A C 1
ATOM 672 O O . ALA A 1 84 ? 1.647 7.410 -15.752 1.00 66.69 84 ALA A O 1
ATOM 673 N N . ASN A 1 85 ? 1.618 5.376 -14.810 1.00 58.50 85 ASN A N 1
ATOM 674 C CA . ASN A 1 85 ? 2.217 4.677 -15.948 1.00 58.50 85 ASN A CA 1
ATOM 675 C C . ASN A 1 85 ? 1.210 4.258 -17.037 1.00 58.50 85 ASN A C 1
ATOM 677 O O . ASN A 1 85 ? 1.599 3.582 -17.990 1.00 58.50 85 ASN A O 1
ATOM 681 N N . THR A 1 86 ? -0.064 4.676 -16.963 1.00 57.72 86 THR A N 1
ATOM 682 C CA . THR A 1 86 ? -0.997 4.568 -18.100 1.00 57.72 86 THR A CA 1
ATOM 683 C C . THR A 1 86 ? -0.768 5.718 -19.087 1.00 57.72 86 THR A C 1
ATOM 685 O O . THR A 1 86 ? -1.624 6.551 -19.374 1.00 57.72 86 THR A O 1
ATOM 688 N N . THR A 1 87 ? 0.437 5.778 -19.647 1.00 57.09 87 THR A N 1
ATOM 689 C CA . THR A 1 87 ? 0.660 6.548 -20.868 1.00 57.09 87 THR A CA 1
ATOM 690 C C . THR A 1 87 ? -0.005 5.767 -21.993 1.00 57.09 87 THR A C 1
ATOM 692 O O . THR A 1 87 ? 0.632 4.965 -22.672 1.00 57.09 87 THR A O 1
ATOM 695 N N . VAL A 1 88 ? -1.313 5.956 -22.181 1.00 55.44 88 VAL A N 1
ATOM 696 C CA . VAL A 1 88 ? -1.936 5.634 -23.465 1.00 55.44 88 VAL A CA 1
ATOM 697 C C . VAL A 1 88 ? -1.178 6.501 -24.470 1.00 55.44 88 VAL A C 1
ATOM 699 O O . VAL A 1 88 ? -1.219 7.727 -24.320 1.00 55.44 88 VAL A O 1
ATOM 702 N N . PRO A 1 89 ? -0.419 5.942 -25.432 1.00 59.09 89 PRO A N 1
ATOM 703 C CA . PRO A 1 89 ? 0.186 6.778 -26.453 1.00 59.09 89 PRO A CA 1
ATOM 704 C C . PRO A 1 89 ? -0.971 7.521 -27.119 1.00 59.09 89 PRO A C 1
ATOM 706 O O . PRO A 1 89 ? -1.876 6.894 -27.676 1.00 59.09 89 PRO A O 1
ATOM 709 N N . GLN A 1 90 ? -0.998 8.845 -26.963 1.00 55.72 90 GLN A N 1
ATOM 710 C CA . GLN A 1 90 ? -2.015 9.703 -27.556 1.00 55.72 90 GLN A CA 1
ATOM 711 C C . GLN A 1 90 ? -1.925 9.514 -29.075 1.00 55.72 90 GLN A C 1
ATOM 713 O O . GLN A 1 90 ? -1.044 10.068 -29.724 1.00 55.72 90 GLN A O 1
ATOM 718 N N . GLY A 1 91 ? -2.764 8.631 -29.621 1.00 57.19 91 GLY A N 1
ATOM 719 C CA . GLY A 1 91 ? -2.694 8.213 -31.020 1.00 57.19 91 GLY A CA 1
ATOM 720 C C . GLY A 1 91 ? -3.300 6.845 -31.339 1.00 57.19 91 GLY A C 1
ATOM 721 O O . GLY A 1 91 ? -3.650 6.614 -32.493 1.00 57.19 91 GLY A O 1
ATOM 722 N N . LEU A 1 92 ? -3.490 5.944 -30.366 1.00 50.34 92 LEU A N 1
ATOM 723 C CA . LEU A 1 92 ? -4.097 4.637 -30.651 1.00 50.34 92 LEU A CA 1
ATOM 724 C C . LEU A 1 92 ? -5.604 4.640 -30.359 1.00 50.34 92 LEU A C 1
ATOM 726 O O . LEU A 1 92 ? -6.055 4.274 -29.276 1.00 50.34 92 LEU A O 1
ATOM 730 N N . SER A 1 93 ? -6.396 5.071 -31.343 1.00 53.66 93 SER A N 1
ATOM 731 C CA . SER A 1 93 ? -7.841 4.825 -31.328 1.00 53.66 93 SER A CA 1
ATOM 732 C C . SER A 1 93 ? -8.097 3.332 -31.566 1.00 53.66 93 SER A C 1
ATOM 734 O O . SER A 1 93 ? -7.759 2.786 -32.614 1.00 53.66 93 SER A O 1
ATOM 736 N N . VAL A 1 94 ? -8.661 2.643 -30.572 1.00 56.56 94 VAL A N 1
ATOM 737 C CA . VAL A 1 94 ? -9.114 1.257 -30.736 1.00 56.56 94 VAL A CA 1
ATOM 738 C C . VAL A 1 94 ? -10.492 1.306 -31.386 1.00 56.56 94 VAL A C 1
ATOM 740 O O . VAL A 1 94 ? -11.506 1.501 -30.720 1.00 56.56 94 VAL A O 1
ATOM 743 N N . MET A 1 95 ? -10.527 1.173 -32.709 1.00 54.12 95 MET A N 1
ATOM 744 C CA . MET A 1 95 ? -11.757 0.828 -33.422 1.00 54.12 95 MET A CA 1
ATOM 745 C C . MET A 1 95 ? -12.152 -0.613 -33.045 1.00 54.12 95 MET A C 1
ATOM 747 O O . MET A 1 95 ? -11.272 -1.476 -32.974 1.00 54.12 95 MET A O 1
ATOM 751 N N . PRO A 1 96 ? -13.442 -0.914 -32.809 1.00 51.44 96 PRO A N 1
ATOM 752 C CA . PRO A 1 96 ? -13.872 -2.280 -32.545 1.00 51.44 96 PRO A CA 1
ATOM 753 C C . PRO A 1 96 ? -13.666 -3.116 -33.813 1.00 51.44 96 PRO A C 1
ATOM 755 O O . PRO A 1 96 ? -14.282 -2.867 -34.850 1.00 51.44 96 PRO A O 1
ATOM 758 N N . ALA A 1 97 ? -12.763 -4.093 -33.736 1.00 51.94 97 ALA A N 1
ATOM 759 C CA . ALA A 1 97 ? -12.473 -4.993 -34.839 1.00 51.94 97 ALA A CA 1
ATOM 760 C C . ALA A 1 97 ? -13.696 -5.874 -35.126 1.00 51.94 97 ALA A C 1
ATOM 762 O O . ALA A 1 97 ? -14.073 -6.730 -34.327 1.00 51.94 97 ALA A O 1
ATOM 763 N N . THR A 1 98 ? -14.307 -5.683 -36.293 1.00 61.91 98 THR A N 1
ATOM 764 C CA . THR A 1 98 ? -15.110 -6.728 -36.932 1.00 61.91 98 THR A CA 1
ATOM 765 C C . THR A 1 98 ? -14.166 -7.903 -37.200 1.00 61.91 98 THR A C 1
ATOM 767 O O . THR A 1 98 ? -13.093 -7.664 -37.755 1.00 61.91 98 THR A O 1
ATOM 770 N N . PRO A 1 99 ? -14.480 -9.146 -36.798 1.00 57.50 99 PRO A N 1
ATOM 771 C CA . PRO A 1 99 ? -13.541 -10.251 -36.955 1.00 57.50 99 PRO A CA 1
ATOM 772 C C . PRO A 1 99 ? -13.351 -10.562 -38.449 1.00 57.50 99 PRO A C 1
ATOM 774 O O . PRO A 1 99 ? -14.325 -10.946 -39.103 1.00 57.50 99 PRO A O 1
ATOM 777 N N . PRO A 1 100 ? -12.140 -10.423 -39.027 1.00 54.28 100 PRO A N 1
ATOM 778 C CA . PRO A 1 100 ? -11.901 -10.930 -40.364 1.00 54.28 100 PRO A CA 1
ATOM 779 C C . PRO A 1 100 ? -11.726 -12.449 -40.296 1.00 54.28 100 PRO A C 1
ATOM 781 O O . PRO A 1 100 ? -11.059 -12.987 -39.408 1.00 54.28 100 PRO A O 1
ATOM 784 N N . ALA A 1 101 ? -12.346 -13.138 -41.252 1.00 52.47 101 ALA A N 1
ATOM 785 C CA . ALA A 1 101 ? -12.181 -14.566 -41.464 1.00 52.47 101 ALA A CA 1
ATOM 786 C C . ALA A 1 101 ? -10.690 -14.919 -41.569 1.00 52.47 101 ALA A C 1
ATOM 788 O O . ALA A 1 101 ? -9.926 -14.270 -42.285 1.00 52.47 101 ALA A O 1
ATOM 789 N N . MET A 1 102 ? -10.276 -15.946 -40.830 1.00 53.22 102 MET A N 1
ATOM 790 C CA . MET A 1 102 ? -8.892 -16.390 -40.806 1.00 53.22 102 MET A CA 1
ATOM 791 C C . MET A 1 102 ? -8.478 -16.929 -42.176 1.00 53.22 102 MET A C 1
ATOM 793 O O . MET A 1 102 ? -8.885 -18.013 -42.583 1.00 53.22 102 MET A O 1
ATOM 797 N N . SER A 1 103 ? -7.595 -16.204 -42.851 1.00 50.75 103 SER A N 1
ATOM 798 C CA . SER A 1 103 ? -6.696 -16.768 -43.850 1.00 50.75 103 SER A CA 1
ATOM 799 C C . SER A 1 103 ? -5.284 -16.336 -43.484 1.00 50.75 103 SER A C 1
ATOM 801 O O . SER A 1 103 ? -4.952 -15.153 -43.563 1.00 50.75 103 SER A O 1
ATOM 803 N N . HIS A 1 104 ? -4.461 -17.285 -43.039 1.00 58.44 104 HIS A N 1
ATOM 804 C CA . HIS A 1 104 ? -3.039 -17.074 -42.792 1.00 58.44 104 HIS A CA 1
ATOM 805 C C . HIS A 1 104 ? -2.332 -16.718 -44.106 1.00 58.44 104 HIS A C 1
ATOM 807 O O . HIS A 1 104 ? -1.834 -17.588 -44.815 1.00 58.44 104 HIS A O 1
ATOM 813 N N . VAL A 1 105 ? -2.268 -15.428 -44.423 1.00 47.06 105 VAL A N 1
ATOM 814 C CA . VAL A 1 105 ? -1.373 -14.895 -45.447 1.00 47.06 105 VAL A CA 1
ATOM 815 C C . VAL A 1 105 ? -0.204 -14.258 -44.712 1.00 47.06 105 VAL A C 1
ATOM 817 O O . VAL A 1 105 ? -0.337 -13.255 -44.018 1.00 47.06 105 VAL A O 1
ATOM 820 N N . ARG A 1 106 ? 0.949 -14.914 -44.807 1.00 50.97 106 ARG A N 1
ATOM 821 C CA . ARG A 1 106 ? 2.227 -14.468 -44.257 1.00 50.97 106 ARG A CA 1
ATOM 822 C C . ARG A 1 106 ? 2.634 -13.164 -44.950 1.00 50.97 106 ARG A C 1
ATOM 824 O O . ARG A 1 106 ? 3.163 -13.209 -46.057 1.00 50.97 106 ARG A O 1
ATOM 831 N N . SER A 1 107 ? 2.382 -12.022 -44.313 1.00 46.72 107 SER A N 1
ATOM 832 C CA . SER A 1 107 ? 2.781 -10.706 -44.817 1.00 46.72 107 SER A CA 1
ATOM 833 C C . SER A 1 107 ? 4.304 -10.617 -44.907 1.00 46.72 107 SER A C 1
ATOM 835 O O . SER A 1 107 ? 5.011 -10.604 -43.899 1.00 46.72 107 SER A O 1
ATOM 837 N N . GLN A 1 108 ? 4.812 -10.601 -46.136 1.00 51.91 108 GLN A N 1
ATOM 838 C CA . GLN A 1 108 ? 6.181 -10.222 -46.448 1.00 51.91 108 GLN A CA 1
ATOM 839 C C . GLN A 1 108 ? 6.247 -8.691 -46.415 1.00 51.91 108 GLN A C 1
ATOM 841 O O . GLN A 1 108 ? 5.879 -8.032 -47.381 1.00 51.91 108 GLN A O 1
ATOM 846 N N . GLU A 1 109 ? 6.672 -8.118 -45.291 1.00 52.81 109 GLU A N 1
ATOM 847 C CA . GLU A 1 109 ? 7.154 -6.733 -45.272 1.00 52.81 109 GLU A CA 1
ATOM 848 C C . GLU A 1 109 ? 8.475 -6.642 -46.066 1.00 52.81 109 GLU A C 1
ATOM 850 O O . GLU A 1 109 ? 9.328 -7.532 -45.919 1.00 52.81 109 GLU A O 1
ATOM 855 N N . PRO A 1 110 ? 8.696 -5.595 -46.887 1.00 48.69 110 PRO A N 1
ATOM 856 C CA . PRO A 1 110 ? 9.974 -5.383 -47.549 1.00 48.69 110 PRO A CA 1
ATOM 857 C C . PRO A 1 110 ? 11.032 -5.051 -46.492 1.00 48.69 110 PRO A C 1
ATOM 859 O O . PRO A 1 110 ? 11.030 -3.986 -45.878 1.00 48.69 110 PRO A O 1
ATOM 862 N N . ARG A 1 111 ? 11.958 -5.986 -46.269 1.00 55.25 111 ARG A N 1
ATOM 863 C CA . ARG A 1 111 ? 13.152 -5.767 -45.443 1.00 55.25 111 ARG A CA 1
ATOM 864 C C . ARG A 1 111 ? 13.920 -4.549 -45.983 1.00 55.25 111 ARG A C 1
ATOM 866 O O . ARG A 1 111 ? 14.123 -4.492 -47.196 1.00 55.25 111 ARG A O 1
ATOM 873 N N . PRO A 1 112 ? 14.425 -3.636 -45.128 1.00 51.25 112 PRO A N 1
ATOM 874 C CA . PRO A 1 112 ? 15.343 -2.596 -45.587 1.00 51.25 112 PRO A CA 1
ATOM 875 C C . PRO A 1 112 ? 16.540 -3.254 -46.297 1.00 51.25 112 PRO A C 1
ATOM 877 O O . PRO A 1 112 ? 16.956 -4.342 -45.865 1.00 51.25 112 PRO A O 1
ATOM 880 N N . PRO A 1 113 ? 17.072 -2.650 -47.380 1.00 51.50 113 PRO A N 1
ATOM 881 C CA . PRO A 1 113 ? 18.121 -3.255 -48.192 1.00 51.50 113 PRO A CA 1
ATOM 882 C C . PRO A 1 113 ? 19.310 -3.607 -47.300 1.00 51.50 113 PRO A C 1
ATOM 884 O O . PRO A 1 113 ? 19.934 -2.749 -46.673 1.00 51.50 113 PRO A O 1
ATOM 887 N N . ARG A 1 114 ? 19.562 -4.912 -47.181 1.00 57.59 114 ARG A N 1
ATOM 888 C CA . ARG A 1 114 ? 20.677 -5.459 -46.416 1.00 57.59 114 ARG A CA 1
ATOM 889 C C . ARG A 1 114 ? 21.948 -5.049 -47.154 1.00 57.59 114 ARG A C 1
ATOM 891 O O . ARG A 1 114 ? 22.103 -5.361 -48.326 1.00 57.59 114 ARG A O 1
ATOM 898 N N . ILE A 1 115 ? 22.817 -4.308 -46.473 1.00 61.81 115 ILE A N 1
ATOM 899 C CA . ILE A 1 115 ? 23.990 -3.651 -47.072 1.00 61.81 115 ILE A CA 1
ATOM 900 C C . ILE A 1 115 ? 25.015 -4.657 -47.638 1.00 61.81 115 ILE A C 1
ATOM 902 O O . ILE A 1 115 ? 25.829 -4.273 -48.469 1.00 61.81 115 ILE A O 1
ATOM 906 N N . SER A 1 116 ? 24.941 -5.940 -47.280 1.00 62.94 116 SER A N 1
ATOM 907 C CA . SER A 1 116 ? 25.571 -7.054 -48.002 1.00 62.94 116 SER A CA 1
ATOM 908 C C . SER A 1 116 ? 25.187 -8.385 -47.341 1.00 62.94 116 SER A C 1
ATOM 910 O O . SER A 1 116 ? 25.027 -8.444 -46.123 1.00 62.94 116 SER A O 1
ATOM 912 N N . ASP A 1 117 ? 25.081 -9.466 -48.121 1.00 69.38 117 ASP A N 1
ATOM 913 C CA . ASP A 1 117 ? 25.026 -10.855 -47.611 1.00 69.38 117 ASP A CA 1
ATOM 914 C C . ASP A 1 117 ? 26.431 -11.408 -47.285 1.00 69.38 117 ASP A C 1
ATOM 916 O O . ASP A 1 117 ? 26.639 -12.611 -47.107 1.00 69.38 117 ASP A O 1
ATOM 920 N N . ALA A 1 118 ? 27.410 -10.504 -47.205 1.00 79.50 118 ALA A N 1
ATOM 921 C CA . ALA A 1 118 ? 28.773 -10.790 -46.811 1.00 79.50 118 ALA A CA 1
ATOM 922 C C . ALA A 1 118 ? 28.912 -10.708 -45.290 1.00 79.50 118 ALA A C 1
ATOM 924 O O . ALA A 1 118 ? 28.425 -9.785 -44.634 1.00 79.50 118 ALA A O 1
ATOM 925 N N . CYS A 1 119 ? 29.630 -11.667 -44.720 1.00 81.12 119 CYS A N 1
ATOM 926 C CA . CYS A 1 119 ? 30.020 -11.651 -43.326 1.00 81.12 119 CYS A CA 1
ATOM 927 C C . CYS A 1 119 ? 30.786 -10.359 -43.006 1.00 81.12 119 CYS A C 1
ATOM 929 O O . CYS A 1 119 ? 31.858 -10.117 -43.552 1.00 81.12 119 CYS A O 1
ATOM 931 N N . TYR A 1 120 ? 30.290 -9.560 -42.060 1.00 80.38 120 TYR A N 1
ATOM 932 C CA . TYR A 1 120 ? 30.944 -8.313 -41.636 1.00 80.38 120 TYR A CA 1
ATOM 933 C C . TYR A 1 120 ? 32.347 -8.502 -41.035 1.00 80.38 120 TYR A C 1
ATOM 935 O O . TYR A 1 120 ? 33.071 -7.531 -40.846 1.00 80.38 120 TYR A O 1
ATOM 943 N N . GLU A 1 121 ? 32.731 -9.737 -40.704 1.00 76.75 121 GLU A N 1
ATOM 944 C CA . GLU A 1 121 ? 33.983 -10.043 -40.010 1.00 76.75 121 GLU A CA 1
ATOM 945 C C . GLU A 1 121 ? 35.079 -10.585 -40.940 1.00 76.75 121 GLU A C 1
ATOM 947 O O . GLU A 1 121 ? 36.260 -10.383 -40.664 1.00 76.75 121 GLU A O 1
ATOM 952 N N . CYS A 1 122 ? 34.716 -11.251 -42.042 1.00 81.94 122 CYS A N 1
ATOM 953 C CA . CYS A 1 122 ? 35.673 -11.789 -43.022 1.00 81.94 122 CYS A CA 1
ATOM 954 C C . CYS A 1 122 ? 35.404 -11.351 -44.471 1.00 81.94 122 CYS A C 1
ATOM 956 O O . CYS A 1 122 ? 36.207 -11.650 -45.349 1.00 81.94 122 CYS A O 1
ATOM 958 N N . GLY A 1 123 ? 34.294 -10.658 -44.734 1.00 82.75 123 GLY A N 1
ATOM 959 C CA . GLY A 1 123 ? 33.913 -10.150 -46.053 1.00 82.75 123 GLY A CA 1
ATOM 960 C C . GLY A 1 123 ? 33.419 -11.207 -47.045 1.00 82.75 123 GLY A C 1
ATOM 961 O O . GLY A 1 123 ? 33.096 -10.853 -48.173 1.00 82.75 123 GLY A O 1
ATOM 962 N N . LEU A 1 124 ? 33.353 -12.485 -46.656 1.00 80.81 124 LEU A N 1
ATOM 963 C CA . LEU A 1 124 ? 32.885 -13.572 -47.520 1.00 80.81 124 LEU A CA 1
ATOM 964 C C . LEU A 1 124 ? 31.362 -13.713 -47.459 1.00 80.81 124 LEU A C 1
ATOM 966 O O . LEU A 1 124 ? 30.767 -13.655 -46.383 1.00 80.81 124 LEU A O 1
AT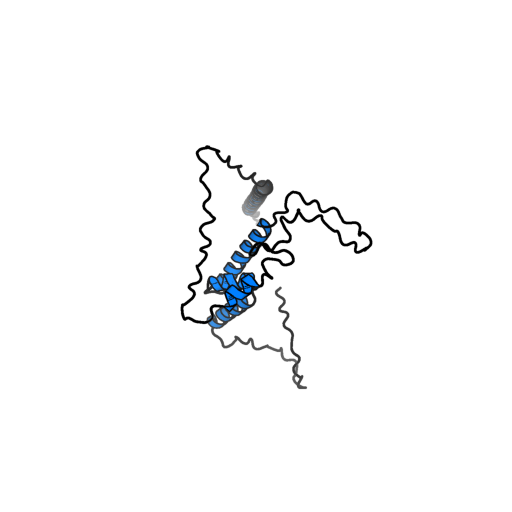OM 970 N N . GLU A 1 125 ? 30.743 -13.941 -48.611 1.00 79.81 125 GLU A N 1
ATOM 971 C CA . GLU A 1 125 ? 29.314 -14.228 -48.743 1.00 79.81 125 GLU A CA 1
ATOM 972 C C . GLU A 1 125 ? 28.954 -15.666 -48.330 1.00 79.81 125 GLU A C 1
ATOM 974 O O . GLU A 1 125 ? 29.812 -16.545 -48.210 1.00 79.81 125 GLU A O 1
ATOM 979 N N . GLY A 1 126 ? 27.670 -15.902 -48.052 1.00 81.12 126 GLY A N 1
ATOM 980 C CA . GLY A 1 126 ? 27.146 -17.226 -47.693 1.00 81.12 126 GLY A CA 1
ATOM 981 C C . GLY A 1 126 ? 27.130 -17.550 -46.194 1.00 81.12 126 GLY A C 1
ATOM 982 O O . GLY A 1 126 ? 26.715 -18.645 -45.821 1.00 81.12 126 GLY A O 1
ATOM 983 N N . HIS A 1 127 ? 27.541 -16.622 -45.324 1.00 82.12 127 HIS A N 1
ATOM 984 C CA . HIS A 1 127 ? 27.359 -16.733 -43.873 1.00 82.12 127 HIS A CA 1
ATOM 985 C C . HIS A 1 127 ? 27.327 -15.357 -43.193 1.00 82.12 127 HIS A C 1
ATOM 987 O O . HIS A 1 127 ? 27.910 -14.391 -43.679 1.00 82.12 127 HIS A O 1
ATOM 993 N N . TYR A 1 128 ? 26.680 -15.273 -42.029 1.00 83.19 128 TYR A N 1
ATOM 994 C CA . TYR A 1 128 ? 26.673 -14.064 -41.201 1.00 83.19 128 TYR A CA 1
ATOM 995 C C . TYR A 1 128 ? 27.815 -14.087 -40.174 1.00 83.19 128 TYR A C 1
ATOM 997 O O . TYR A 1 128 ? 28.384 -15.139 -39.893 1.00 83.19 128 TYR A O 1
ATOM 1005 N N . ALA A 1 129 ? 28.137 -12.938 -39.562 1.00 79.81 129 ALA A N 1
ATOM 1006 C CA . ALA A 1 129 ? 29.222 -12.820 -38.571 1.00 79.81 129 ALA A CA 1
ATOM 1007 C C . ALA A 1 129 ? 29.103 -13.821 -37.400 1.00 79.81 129 ALA A C 1
ATOM 1009 O O . ALA A 1 129 ? 30.106 -14.272 -36.854 1.00 79.81 129 ALA A O 1
ATOM 1010 N N . ILE A 1 130 ? 27.875 -14.220 -37.052 1.00 79.06 130 ILE A N 1
ATOM 1011 C CA . ILE A 1 130 ? 27.592 -15.237 -36.028 1.00 79.06 130 ILE A CA 1
ATOM 1012 C C . ILE A 1 130 ? 28.146 -16.615 -36.434 1.00 79.06 130 ILE A C 1
ATOM 1014 O O . ILE A 1 130 ? 28.742 -17.310 -35.611 1.00 79.06 130 ILE A O 1
ATOM 1018 N N . ASP A 1 131 ? 28.031 -16.963 -37.713 1.00 78.62 131 ASP A N 1
ATOM 1019 C CA . ASP A 1 131 ? 28.435 -18.254 -38.279 1.00 78.62 131 ASP A CA 1
ATOM 1020 C C . ASP A 1 131 ? 29.839 -18.207 -38.905 1.00 78.62 131 ASP A C 1
ATOM 1022 O O . ASP A 1 131 ? 30.269 -19.128 -39.602 1.00 78.62 131 ASP A O 1
ATOM 1026 N N . CYS A 1 132 ? 30.595 -17.135 -38.651 1.00 84.00 132 CYS A N 1
ATOM 1027 C CA . CYS A 1 132 ? 31.940 -16.975 -39.177 1.00 84.00 132 CYS A CA 1
ATOM 1028 C C . CYS A 1 132 ? 32.892 -18.012 -38.570 1.00 84.00 132 CYS A C 1
ATOM 1030 O O . CYS A 1 132 ? 33.292 -17.940 -37.404 1.00 84.00 132 CYS A O 1
ATOM 1032 N N . ARG A 1 133 ? 33.332 -18.972 -39.392 1.00 80.50 133 ARG A N 1
ATOM 1033 C CA . ARG A 1 133 ? 34.300 -20.001 -38.977 1.00 80.50 133 ARG A CA 1
ATOM 1034 C C . ARG A 1 133 ? 35.602 -19.381 -38.460 1.00 80.50 133 ARG A C 1
ATOM 1036 O O . ARG A 1 133 ? 36.211 -19.918 -37.539 1.00 80.50 133 ARG A O 1
ATOM 1043 N N . GLN A 1 134 ? 36.010 -18.235 -39.005 1.00 74.62 134 GLN A N 1
ATOM 1044 C CA . GLN A 1 134 ? 37.229 -17.544 -38.586 1.00 74.62 134 GLN A CA 1
ATOM 1045 C C . GLN A 1 134 ? 37.095 -16.913 -37.194 1.00 74.62 134 GLN A C 1
ATOM 1047 O O . GLN A 1 134 ? 38.031 -16.994 -36.397 1.00 74.62 134 GLN A O 1
ATOM 1052 N N . ARG A 1 135 ? 35.910 -16.387 -36.854 1.00 76.94 135 ARG A N 1
ATOM 1053 C CA . ARG A 1 135 ? 35.563 -15.973 -35.487 1.00 76.94 135 ARG A CA 1
ATOM 1054 C C . ARG A 1 135 ? 35.672 -17.154 -34.527 1.00 76.94 135 ARG A C 1
ATOM 1056 O O . ARG A 1 135 ? 36.361 -17.069 -33.515 1.00 76.94 135 ARG A O 1
ATOM 1063 N N . GLN A 1 136 ? 35.060 -18.285 -34.870 1.00 72.12 136 GLN A N 1
ATOM 1064 C CA . GLN A 1 136 ? 35.094 -19.482 -34.024 1.00 72.12 136 GLN A CA 1
ATOM 1065 C C . GLN A 1 136 ? 36.517 -20.034 -33.830 1.00 72.12 136 GLN A C 1
ATOM 1067 O O . GLN A 1 136 ? 36.844 -20.515 -32.747 1.00 72.12 136 GLN A O 1
ATOM 1072 N N . GLN A 1 137 ? 37.386 -19.935 -34.840 1.00 70.31 137 GLN A N 1
ATOM 1073 C CA . GLN A 1 137 ? 38.789 -20.346 -34.724 1.00 70.31 137 GLN A CA 1
ATOM 1074 C C . GLN A 1 137 ? 39.608 -19.428 -33.805 1.00 70.31 137 GLN A C 1
ATOM 1076 O O . GLN A 1 137 ? 40.425 -19.934 -33.038 1.00 70.31 137 GLN A O 1
ATOM 1081 N N . ARG A 1 138 ? 39.355 -18.108 -33.802 1.00 66.56 138 ARG A N 1
ATOM 1082 C CA . ARG A 1 138 ? 40.002 -17.168 -32.862 1.00 66.56 138 ARG A CA 1
ATOM 1083 C C . ARG A 1 138 ? 39.687 -17.501 -31.403 1.00 66.56 138 ARG A C 1
ATOM 1085 O O . ARG A 1 138 ? 40.575 -17.432 -30.561 1.00 66.56 138 ARG A O 1
ATOM 1092 N N . PHE A 1 139 ? 38.456 -17.924 -31.116 1.00 63.59 139 PHE A N 1
ATOM 1093 C CA . PHE A 1 139 ? 38.049 -18.324 -29.765 1.00 63.59 139 PHE A CA 1
ATOM 1094 C C . PHE A 1 139 ? 38.480 -19.750 -29.382 1.00 63.59 139 PHE A C 1
ATOM 1096 O O . PHE A 1 139 ? 38.630 -20.036 -28.199 1.00 63.59 139 PHE A O 1
ATOM 1103 N N . ARG A 1 140 ? 38.719 -20.645 -30.353 1.00 63.12 140 ARG A N 1
ATOM 1104 C CA . ARG A 1 140 ? 39.211 -22.015 -30.097 1.00 63.12 140 ARG A CA 1
ATOM 1105 C C . ARG A 1 140 ? 40.739 -22.138 -30.027 1.00 63.12 140 ARG A C 1
ATOM 1107 O O . ARG A 1 140 ? 41.231 -23.164 -29.574 1.00 63.12 140 ARG A O 1
ATOM 1114 N N . GLY A 1 141 ? 41.488 -21.126 -30.467 1.00 56.53 141 GLY A N 1
ATOM 1115 C CA . GLY A 1 141 ? 42.952 -21.170 -30.554 1.00 56.53 141 GLY A CA 1
ATOM 1116 C C . GLY A 1 141 ? 43.723 -20.757 -29.297 1.00 56.53 141 GLY A C 1
ATOM 1117 O O . GLY A 1 141 ? 44.946 -20.824 -29.316 1.00 56.53 141 GLY A O 1
ATOM 1118 N N . ASN A 1 142 ? 43.061 -20.329 -28.215 1.00 57.84 142 ASN A N 1
ATOM 1119 C CA . ASN A 1 142 ? 43.756 -19.775 -27.047 1.00 57.84 142 ASN A CA 1
ATOM 1120 C C . ASN A 1 142 ? 43.320 -20.414 -25.718 1.00 57.84 142 ASN A C 1
ATOM 1122 O O . ASN A 1 142 ? 42.893 -19.732 -24.793 1.00 57.84 142 ASN A O 1
ATOM 1126 N N . SER A 1 143 ? 43.439 -21.740 -25.616 1.00 57.88 143 SER A N 1
ATOM 1127 C CA . SER A 1 143 ? 43.279 -22.476 -24.347 1.00 57.88 143 SER A CA 1
ATOM 1128 C C . SER A 1 143 ? 44.616 -22.827 -23.684 1.00 57.88 143 SER A C 1
ATOM 1130 O O . SER A 1 143 ? 44.704 -23.786 -22.924 1.00 57.88 143 SER A O 1
ATOM 1132 N N . SER A 1 144 ? 45.672 -22.053 -23.940 1.00 60.03 144 SER A N 1
ATOM 1133 C CA . SER A 1 144 ? 46.920 -22.174 -23.189 1.00 60.03 144 SER A CA 1
ATOM 1134 C C . SER A 1 144 ? 47.491 -20.799 -22.880 1.00 60.03 144 SER A C 1
ATOM 1136 O O . SER A 1 144 ? 48.349 -20.287 -23.593 1.00 60.03 144 SER A O 1
ATOM 1138 N N . ARG A 1 145 ? 46.992 -20.195 -21.799 1.00 47.12 145 ARG A N 1
ATOM 1139 C CA . ARG A 1 145 ? 47.796 -19.723 -20.663 1.00 47.12 145 ARG A CA 1
ATOM 1140 C C . ARG A 1 145 ? 46.919 -18.932 -19.704 1.00 47.12 145 ARG A C 1
ATOM 1142 O O . ARG A 1 145 ? 46.077 -18.134 -20.086 1.00 47.12 145 ARG A O 1
ATOM 1149 N N . ASN A 1 146 ? 47.171 -19.224 -18.442 1.00 55.03 146 ASN A N 1
ATOM 1150 C CA . ASN A 1 146 ? 46.656 -18.588 -17.253 1.00 55.03 146 ASN A CA 1
ATOM 1151 C C . ASN A 1 146 ? 46.752 -17.051 -17.352 1.00 55.03 146 ASN A C 1
ATOM 1153 O O . ASN A 1 146 ? 47.844 -16.493 -17.274 1.00 55.03 146 ASN A O 1
ATOM 1157 N N . SER A 1 147 ? 45.619 -16.374 -17.494 1.00 51.62 147 SER A N 1
ATOM 1158 C CA . SER A 1 147 ? 45.447 -14.992 -17.058 1.00 51.62 147 SER A CA 1
ATOM 1159 C C . SER A 1 147 ? 43.966 -14.758 -16.798 1.00 51.62 147 SER A C 1
ATOM 1161 O O . SER A 1 147 ? 43.108 -14.973 -17.654 1.00 51.62 147 SER A O 1
ATOM 1163 N N . ALA A 1 148 ? 43.670 -14.377 -15.559 1.00 53.06 148 ALA A N 1
ATOM 1164 C CA . ALA A 1 148 ? 42.363 -13.927 -15.131 1.00 53.06 148 ALA A CA 1
ATOM 1165 C C . ALA A 1 148 ? 41.810 -12.920 -16.151 1.00 53.06 148 ALA A C 1
ATOM 1167 O O . ALA A 1 148 ? 42.351 -11.824 -16.304 1.00 53.06 148 ALA A O 1
ATOM 1168 N N . SER A 1 149 ? 40.744 -13.297 -16.859 1.00 49.41 149 SER A N 1
ATOM 1169 C CA . SER A 1 149 ? 39.957 -12.338 -17.628 1.00 49.41 149 SER A CA 1
ATOM 1170 C C . SER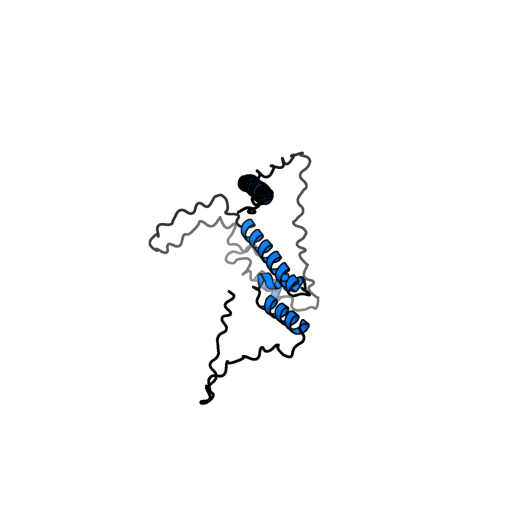 A 1 149 ? 39.197 -11.479 -16.632 1.00 49.41 149 SER A C 1
ATOM 1172 O O . SER A 1 149 ? 38.088 -11.795 -16.209 1.00 49.41 149 SER A O 1
ATOM 1174 N N . HIS A 1 150 ? 39.853 -10.398 -16.223 1.00 55.16 150 HIS A N 1
ATOM 1175 C CA . HIS A 1 150 ? 39.188 -9.175 -15.825 1.00 55.16 150 HIS A CA 1
ATOM 1176 C C . HIS A 1 150 ? 38.240 -8.807 -16.970 1.00 55.16 150 HIS A C 1
ATOM 1178 O O . HIS A 1 150 ? 38.671 -8.322 -18.015 1.00 55.16 150 HIS A O 1
ATOM 1184 N N . TYR A 1 151 ? 36.959 -9.139 -16.813 1.00 46.09 151 TYR A N 1
ATOM 1185 C CA . TYR A 1 151 ? 35.912 -8.590 -17.659 1.00 46.09 151 TYR A CA 1
ATOM 1186 C C . TYR A 1 151 ? 36.038 -7.066 -17.576 1.00 46.09 151 TYR A C 1
ATOM 1188 O O . TYR A 1 151 ? 35.995 -6.548 -16.456 1.00 46.09 151 TYR A O 1
ATOM 1196 N N . PRO A 1 152 ? 36.204 -6.336 -18.695 1.00 53.28 152 PRO A N 1
ATOM 1197 C CA . PRO A 1 152 ? 36.030 -4.898 -18.676 1.00 53.28 152 PRO A CA 1
ATOM 1198 C C . PRO A 1 152 ? 34.596 -4.659 -18.222 1.00 53.28 152 PRO A C 1
ATOM 1200 O O . PRO A 1 152 ? 33.640 -5.005 -18.919 1.00 53.28 152 PRO A O 1
ATOM 1203 N N . TRP A 1 153 ? 34.462 -4.164 -16.997 1.00 44.41 153 TRP A N 1
ATOM 1204 C CA . TRP A 1 153 ? 33.218 -3.633 -16.483 1.00 44.41 153 TRP A CA 1
ATOM 1205 C C . TRP A 1 153 ? 32.839 -2.520 -17.455 1.00 44.41 153 TRP A C 1
ATOM 1207 O O . TRP A 1 153 ? 33.485 -1.475 -17.494 1.00 44.41 153 TRP A O 1
ATOM 1217 N N . ASN A 1 154 ? 31.873 -2.790 -18.330 1.00 56.19 154 ASN A N 1
ATOM 1218 C CA . ASN A 1 154 ? 31.279 -1.749 -19.146 1.00 56.19 154 ASN A CA 1
ATOM 1219 C C . ASN A 1 154 ? 30.453 -0.921 -18.161 1.00 56.19 154 ASN A C 1
ATOM 1221 O O . ASN A 1 154 ? 29.304 -1.252 -17.869 1.00 56.19 154 ASN A O 1
ATOM 1225 N N . ASP A 1 155 ? 31.102 0.066 -17.547 1.00 56.12 155 ASP A N 1
ATOM 1226 C CA . ASP A 1 155 ? 30.466 1.002 -16.641 1.00 56.12 155 ASP A CA 1
ATOM 1227 C C . ASP A 1 155 ? 29.374 1.720 -17.444 1.00 56.12 155 ASP A C 1
ATOM 1229 O O . ASP A 1 155 ? 29.648 2.423 -18.417 1.00 56.12 155 ASP A O 1
ATOM 1233 N N . HIS A 1 156 ? 28.110 1.470 -17.098 1.00 56.38 156 HIS A N 1
ATOM 1234 C CA . HIS A 1 156 ? 26.925 2.004 -17.786 1.00 56.38 156 HIS A CA 1
ATOM 1235 C C . HIS A 1 156 ? 26.917 3.552 -17.794 1.00 56.38 156 HIS A C 1
ATOM 1237 O O . HIS A 1 156 ? 26.088 4.186 -18.441 1.00 56.38 156 HIS A O 1
ATOM 1243 N N . VAL A 1 157 ? 27.821 4.215 -17.082 1.00 55.84 157 VAL A N 1
ATOM 1244 C CA . VAL A 1 157 ? 27.691 5.638 -16.778 1.00 55.84 157 VAL A CA 1
ATOM 1245 C C . VAL A 1 157 ? 28.111 6.566 -17.934 1.00 55.84 157 VAL A C 1
ATOM 1247 O O . VAL A 1 157 ? 27.730 7.735 -17.921 1.00 55.84 157 VAL A O 1
ATOM 1250 N N . ASP A 1 158 ? 28.783 6.092 -18.991 1.00 52.75 158 ASP A N 1
ATOM 1251 C CA . ASP A 1 158 ? 29.361 7.021 -19.988 1.00 52.75 158 ASP A CA 1
ATOM 1252 C C . ASP A 1 158 ? 28.393 7.525 -21.088 1.00 52.75 158 ASP A C 1
ATOM 1254 O O . ASP A 1 158 ? 28.677 8.506 -21.772 1.00 52.75 158 ASP A O 1
ATOM 1258 N N . TYR A 1 159 ? 27.195 6.941 -21.237 1.00 52.34 159 TYR A N 1
ATOM 1259 C CA . TYR A 1 159 ? 26.210 7.402 -22.241 1.00 52.34 159 TYR A CA 1
ATOM 1260 C C . TYR A 1 159 ? 25.181 8.425 -21.725 1.00 52.34 159 TYR A C 1
ATOM 1262 O O . TYR A 1 159 ? 24.288 8.826 -22.469 1.00 52.34 159 TYR A O 1
ATOM 1270 N N . HIS A 1 160 ? 25.312 8.920 -20.489 1.00 56.75 160 HIS A N 1
ATOM 1271 C CA . HIS A 1 160 ? 24.448 9.988 -19.957 1.00 56.75 160 HIS A CA 1
ATOM 1272 C C . HIS A 1 160 ? 25.083 11.382 -19.985 1.00 56.75 160 HIS A C 1
ATOM 1274 O O . HIS A 1 160 ? 24.639 12.284 -19.268 1.00 56.75 160 HIS A O 1
ATOM 1280 N N . ARG A 1 161 ? 26.087 11.620 -20.836 1.00 55.62 161 ARG A N 1
ATOM 1281 C CA . ARG A 1 161 ? 26.578 12.982 -21.062 1.00 55.62 161 ARG A CA 1
ATOM 1282 C C . ARG A 1 161 ? 25.606 13.753 -21.957 1.00 55.62 161 ARG A C 1
ATOM 1284 O O . ARG A 1 161 ? 25.807 13.893 -23.156 1.00 55.62 161 ARG A O 1
ATOM 1291 N N . ILE A 1 162 ? 24.541 14.264 -21.346 1.00 56.78 162 ILE A N 1
ATOM 1292 C CA . ILE A 1 162 ? 23.665 15.269 -21.948 1.00 56.78 162 ILE A CA 1
ATOM 1293 C C . ILE A 1 162 ? 24.508 16.535 -22.121 1.00 56.78 162 ILE A C 1
ATOM 1295 O O . ILE A 1 162 ? 24.913 17.165 -21.139 1.00 56.78 162 ILE A O 1
ATOM 1299 N N . GLU A 1 163 ? 24.818 16.897 -23.364 1.00 61.81 163 GLU A N 1
ATOM 1300 C CA . GLU A 1 163 ? 25.416 18.194 -23.663 1.00 61.81 163 GLU A CA 1
ATOM 1301 C C . GLU A 1 163 ? 24.482 19.295 -23.148 1.00 61.81 163 GLU A C 1
ATOM 1303 O O . GLU A 1 163 ? 23.297 19.334 -23.478 1.00 61.81 163 GLU A O 1
ATOM 1308 N N . LYS A 1 164 ? 25.002 20.179 -22.289 1.00 57.25 164 LYS A N 1
ATOM 1309 C CA . LYS A 1 164 ? 24.252 21.342 -21.806 1.00 57.25 164 LYS A CA 1
ATOM 1310 C C . LYS A 1 164 ? 23.902 22.216 -23.017 1.00 57.25 164 LYS A C 1
ATOM 1312 O O . LYS A 1 164 ? 24.834 22.739 -23.633 1.00 57.25 164 LYS A O 1
ATOM 1317 N N . PRO A 1 165 ? 22.617 22.450 -23.343 1.00 52.91 165 PRO A N 1
ATOM 1318 C CA . PRO A 1 165 ? 22.275 23.456 -24.330 1.00 52.91 165 PRO A CA 1
ATOM 1319 C C . PRO A 1 165 ? 22.680 24.811 -23.758 1.00 52.91 165 PRO A C 1
ATOM 1321 O O . PRO A 1 165 ? 22.303 25.176 -22.639 1.00 52.91 165 PRO A O 1
ATOM 1324 N N . GLN A 1 166 ? 23.493 25.541 -24.511 1.00 53.47 166 GLN A N 1
ATOM 1325 C CA . GLN A 1 166 ? 23.855 26.902 -24.166 1.00 53.47 166 GLN A CA 1
ATOM 1326 C C . GLN A 1 166 ? 22.606 27.788 -24.164 1.00 53.47 166 GLN A C 1
ATOM 1328 O O . GLN A 1 166 ? 21.849 27.817 -25.129 1.00 53.47 166 GLN A O 1
ATOM 1333 N N . GLY A 1 167 ? 22.433 28.516 -23.060 1.00 55.72 167 GLY A N 1
ATOM 1334 C CA . GLY A 1 167 ? 21.850 29.855 -23.022 1.00 55.72 167 GLY A CA 1
ATOM 1335 C C . GLY A 1 167 ? 20.554 30.071 -23.799 1.00 55.72 167 GLY A C 1
ATOM 1336 O O . GLY A 1 167 ? 20.554 30.712 -24.843 1.00 55.72 167 GLY A O 1
ATOM 1337 N N . GLY A 1 168 ? 19.430 29.668 -23.218 1.00 51.91 168 GLY A N 1
ATOM 1338 C CA . GLY A 1 168 ? 18.126 30.209 -23.581 1.00 51.91 168 GLY A CA 1
ATOM 1339 C C . GLY A 1 168 ? 17.235 30.202 -22.355 1.00 51.91 168 GLY A C 1
ATOM 1340 O O . GLY A 1 168 ? 16.825 29.131 -21.915 1.00 51.91 168 GLY A O 1
ATOM 1341 N N . LYS A 1 169 ? 16.956 31.379 -21.784 1.00 58.09 169 LYS A N 1
ATOM 1342 C CA . LYS A 1 169 ? 15.942 31.541 -20.736 1.00 58.09 169 LYS A CA 1
ATOM 1343 C C . LYS A 1 169 ? 14.582 31.200 -21.344 1.00 58.09 169 LYS A C 1
ATOM 1345 O O . LYS A 1 169 ? 13.921 32.048 -21.930 1.00 58.09 169 LYS A O 1
ATOM 1350 N N . ARG A 1 170 ? 14.218 29.924 -21.298 1.00 59.03 170 ARG A N 1
ATOM 1351 C CA . ARG A 1 170 ? 12.843 29.478 -21.473 1.00 59.03 170 ARG A CA 1
ATOM 1352 C C . ARG A 1 170 ? 12.281 29.399 -20.073 1.00 59.03 170 ARG A C 1
ATOM 1354 O O . ARG A 1 170 ? 12.498 28.410 -19.378 1.00 59.03 170 ARG A O 1
ATOM 1361 N N . ASP A 1 171 ? 11.646 30.483 -19.652 1.00 56.38 171 ASP A N 1
ATOM 1362 C CA . ASP A 1 171 ? 10.854 30.474 -18.437 1.00 56.38 171 ASP A CA 1
ATOM 1363 C C . ASP A 1 171 ? 9.778 29.405 -18.638 1.00 56.38 171 ASP A C 1
ATOM 1365 O O . ASP A 1 171 ? 8.905 29.518 -19.501 1.00 56.38 171 ASP A O 1
ATOM 1369 N N . VAL A 1 172 ? 9.9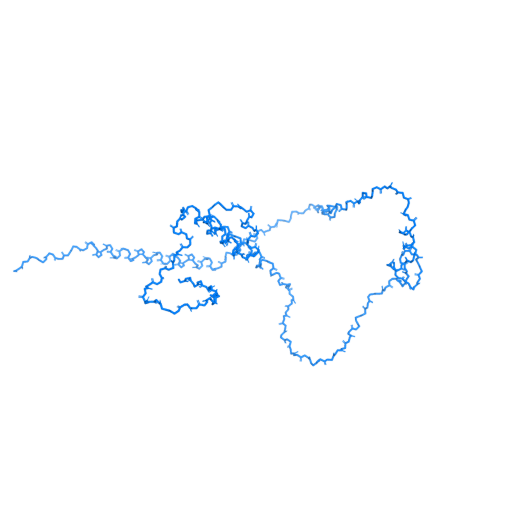12 28.296 -17.912 1.00 56.12 172 VAL A N 1
ATOM 1370 C CA . VAL A 1 172 ? 8.858 27.293 -17.823 1.00 56.12 172 VAL A CA 1
ATOM 1371 C C . VAL A 1 172 ? 7.729 27.994 -17.090 1.00 56.12 172 VAL A C 1
ATOM 1373 O O . VAL A 1 172 ? 7.790 28.173 -15.875 1.00 56.12 172 VAL A O 1
ATOM 1376 N N . GLN A 1 173 ? 6.730 28.458 -17.837 1.00 56.38 173 GLN A N 1
ATOM 1377 C CA . GLN A 1 173 ? 5.484 28.921 -17.256 1.00 56.38 173 GLN A CA 1
ATOM 1378 C C . GLN A 1 173 ? 4.938 27.738 -16.455 1.00 56.38 173 GLN A C 1
ATOM 1380 O O . GLN A 1 173 ? 4.496 26.745 -17.037 1.00 56.38 173 GLN A O 1
ATOM 1385 N N . ALA A 1 174 ? 5.046 27.797 -15.127 1.00 50.28 174 ALA A N 1
ATOM 1386 C CA . ALA A 1 174 ? 4.368 26.854 -14.260 1.00 50.28 174 ALA A CA 1
ATOM 1387 C C . ALA A 1 174 ? 2.881 27.013 -14.569 1.00 50.28 174 ALA A C 1
ATOM 1389 O O . ALA A 1 174 ? 2.258 27.998 -14.173 1.00 50.28 174 ALA A O 1
ATOM 1390 N N . VAL A 1 175 ? 2.333 26.094 -15.363 1.00 58.09 175 VAL A N 1
ATOM 1391 C CA . VAL A 1 175 ? 0.891 25.967 -15.503 1.00 58.09 175 VAL A CA 1
ATOM 1392 C C . VAL A 1 175 ? 0.429 25.639 -14.096 1.00 58.09 175 VAL A C 1
ATOM 1394 O O . VAL A 1 175 ? 0.731 24.566 -13.571 1.00 58.09 175 VAL A O 1
ATOM 1397 N N . SER A 1 176 ? -0.199 26.617 -13.442 1.00 56.59 176 SER A N 1
ATOM 1398 C CA . SER A 1 176 ? -0.864 26.395 -12.167 1.00 56.59 176 SER A CA 1
ATOM 1399 C C . SER A 1 176 ? -1.745 25.165 -12.348 1.00 56.59 176 SER A C 1
ATOM 1401 O O . SER A 1 176 ? -2.440 25.112 -13.371 1.00 56.59 176 SER A O 1
ATOM 1403 N N . PRO A 1 177 ? -1.726 24.186 -11.425 1.00 56.34 177 PRO A N 1
ATOM 1404 C CA . PRO A 1 177 ? -2.666 23.082 -11.490 1.00 56.34 177 PRO A CA 1
ATOM 1405 C C . PRO A 1 177 ? -4.036 23.725 -11.654 1.00 56.34 177 PRO A C 1
ATOM 1407 O O . PRO A 1 177 ? -4.412 24.542 -10.815 1.00 56.34 177 PRO A O 1
ATOM 1410 N N . SER A 1 178 ? -4.725 23.471 -12.769 1.00 63.84 178 SER A N 1
ATOM 1411 C CA . SER A 1 178 ? -6.123 23.858 -12.885 1.00 63.84 178 SER A CA 1
ATOM 1412 C C . SER A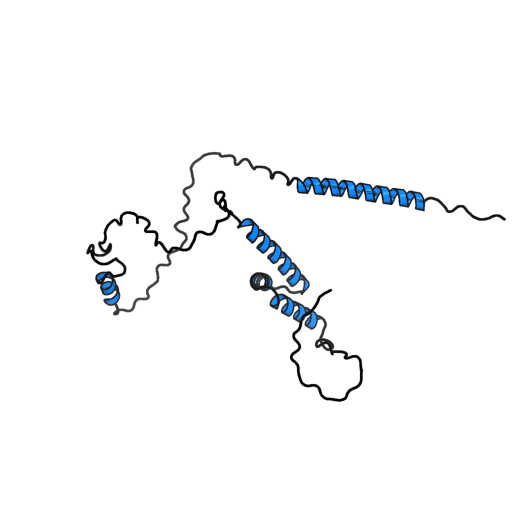 1 178 ? -6.786 23.164 -11.711 1.00 63.84 178 SER A C 1
ATOM 1414 O O . SER A 1 178 ? -6.863 21.933 -11.715 1.00 63.84 178 SER A O 1
ATOM 1416 N N . GLU A 1 179 ? -7.085 23.914 -10.651 1.00 56.91 179 GLU A N 1
ATOM 1417 C CA . GLU A 1 179 ? -7.590 23.352 -9.410 1.00 56.91 179 GLU A CA 1
ATOM 1418 C C . GLU A 1 179 ? -8.761 22.463 -9.799 1.00 56.91 179 GLU A C 1
ATOM 1420 O O . GLU A 1 179 ? -9.701 22.921 -10.451 1.00 56.91 179 GLU A O 1
ATOM 1425 N N . ASN A 1 180 ? -8.615 21.160 -9.540 1.00 69.62 180 ASN A N 1
ATOM 1426 C CA . ASN A 1 180 ? -9.577 20.152 -9.956 1.00 69.62 180 ASN A CA 1
ATOM 1427 C C . ASN A 1 180 ? -10.955 20.665 -9.536 1.00 69.62 180 ASN A C 1
ATOM 1429 O O . ASN A 1 180 ? -11.182 20.810 -8.340 1.00 69.62 180 ASN A O 1
ATOM 1433 N N . ALA A 1 181 ? -11.848 20.980 -10.481 1.00 77.88 181 ALA A N 1
ATOM 1434 C CA . ALA A 1 181 ? -13.137 21.622 -10.187 1.00 77.88 181 ALA A CA 1
ATOM 1435 C C . ALA A 1 181 ? -13.932 20.878 -9.092 1.00 77.88 181 ALA A C 1
ATOM 1437 O O . ALA A 1 181 ? -14.673 21.476 -8.315 1.00 77.88 181 ALA A O 1
ATOM 1438 N N . LEU A 1 182 ? -13.684 19.570 -8.976 1.00 83.06 182 LEU A N 1
ATOM 1439 C CA . LEU A 1 182 ? -14.162 18.698 -7.911 1.00 83.06 182 LEU A CA 1
ATOM 1440 C C . LEU A 1 182 ? -13.740 19.136 -6.495 1.00 83.06 182 LEU A C 1
ATOM 1442 O O . LEU A 1 182 ? -14.537 19.056 -5.570 1.00 83.06 182 LEU A O 1
ATOM 1446 N N . VAL A 1 183 ? -12.504 19.595 -6.300 1.00 86.75 183 VAL A N 1
ATOM 1447 C CA . VAL A 1 183 ? -11.997 20.060 -4.999 1.00 86.75 183 VAL A CA 1
ATOM 1448 C C . VAL A 1 183 ? -12.734 21.321 -4.558 1.00 86.75 183 VAL A C 1
ATOM 1450 O O . VAL A 1 183 ? -13.096 21.434 -3.390 1.00 86.75 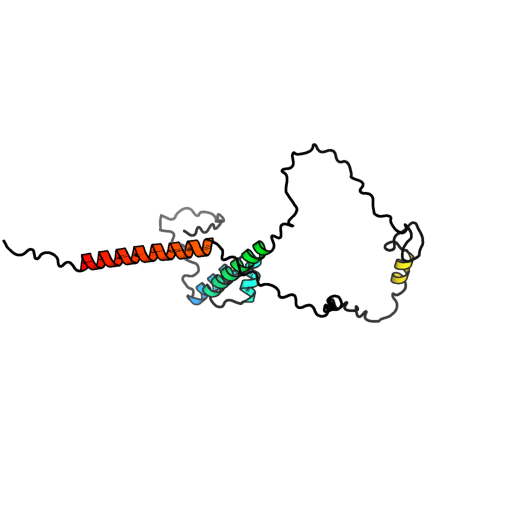183 VAL A O 1
ATOM 1453 N N . GLU A 1 184 ? -13.012 22.242 -5.480 1.00 87.00 184 GLU A N 1
ATOM 1454 C CA . GLU A 1 184 ? -13.774 23.450 -5.157 1.00 87.00 184 GLU A CA 1
ATOM 1455 C C . GLU A 1 184 ? -15.250 23.128 -4.880 1.00 87.00 184 GLU A C 1
ATOM 1457 O O . GLU A 1 184 ? -15.836 23.629 -3.918 1.00 87.00 184 GLU A O 1
ATOM 1462 N N . GLN A 1 185 ? -15.829 22.186 -5.629 1.00 90.19 185 GLN A N 1
ATOM 1463 C CA . GLN A 1 185 ? -17.161 21.659 -5.338 1.00 90.19 185 GLN A CA 1
ATOM 1464 C C . GLN A 1 185 ? -17.234 21.026 -3.936 1.00 90.19 185 GLN A C 1
ATOM 1466 O O . GLN A 1 185 ? -18.124 21.356 -3.158 1.00 90.19 185 GLN A O 1
ATOM 1471 N N . LEU A 1 186 ? -16.262 20.197 -3.553 1.00 93.50 186 LEU A N 1
ATOM 1472 C CA . LEU A 1 186 ? -16.219 19.588 -2.218 1.00 93.50 186 LEU A CA 1
ATOM 1473 C C . LEU A 1 186 ? -16.057 20.631 -1.102 1.00 93.50 186 LEU A C 1
ATOM 1475 O O . LEU A 1 186 ? -16.674 20.514 -0.043 1.00 93.50 186 LEU A O 1
ATOM 1479 N N . ARG A 1 187 ? -15.259 21.683 -1.328 1.00 93.44 187 ARG A N 1
ATOM 1480 C CA . ARG A 1 187 ? -15.106 22.795 -0.372 1.00 93.44 187 ARG A CA 1
ATOM 1481 C C . ARG A 1 187 ? -16.416 23.552 -0.171 1.00 93.44 187 ARG A C 1
ATOM 1483 O O . ARG A 1 187 ? -16.757 23.892 0.962 1.00 93.44 187 ARG A O 1
ATOM 1490 N N . THR A 1 188 ? -17.142 23.823 -1.254 1.00 95.00 188 THR A N 1
ATOM 1491 C CA . THR A 1 188 ? -18.444 24.504 -1.178 1.00 95.00 188 THR A CA 1
ATOM 1492 C C . THR A 1 188 ? -19.494 23.646 -0.477 1.00 95.00 188 THR A C 1
ATOM 1494 O O . THR A 1 188 ? -20.196 24.152 0.398 1.00 95.00 188 THR A O 1
ATOM 1497 N N . GLU A 1 189 ? -19.543 22.345 -0.763 1.00 96.06 189 GLU A N 1
ATOM 1498 C CA . GLU A 1 189 ? -20.451 21.404 -0.101 1.00 96.06 189 GLU A CA 1
ATOM 1499 C C . GLU A 1 189 ? -20.166 21.286 1.403 1.00 96.06 189 GLU A C 1
ATOM 1501 O O . GLU A 1 189 ? -21.089 21.362 2.218 1.00 96.06 189 GLU A O 1
ATOM 1506 N N . LEU A 1 190 ? -18.888 21.206 1.795 1.00 97.06 190 LEU A N 1
ATOM 1507 C CA . LEU A 1 190 ? -18.493 21.178 3.203 1.00 97.06 190 LEU A CA 1
ATOM 1508 C C . LEU A 1 190 ? -18.964 22.433 3.948 1.00 97.06 190 LEU A C 1
ATOM 1510 O O . LEU A 1 190 ? -19.509 22.323 5.045 1.00 97.06 190 LEU A O 1
ATOM 1514 N N . ARG A 1 191 ? -18.805 23.617 3.344 1.00 96.12 191 ARG A N 1
ATOM 1515 C CA . ARG A 1 191 ? -19.270 24.885 3.932 1.00 96.12 191 ARG A CA 1
ATOM 1516 C C . ARG A 1 191 ? -20.784 24.905 4.116 1.00 96.12 191 ARG A C 1
ATOM 1518 O O . ARG A 1 191 ? -21.268 25.321 5.164 1.00 96.12 191 ARG A O 1
ATOM 1525 N N . VAL A 1 192 ? -21.539 24.449 3.117 1.00 97.38 192 VAL A N 1
ATOM 1526 C CA . VAL A 1 192 ? -23.005 24.374 3.210 1.00 97.38 192 VAL A CA 1
ATOM 1527 C C . VAL A 1 192 ? -23.423 23.422 4.330 1.00 97.38 192 VAL A C 1
ATOM 1529 O O . VAL A 1 192 ? -24.273 23.780 5.143 1.00 97.38 192 VAL A O 1
ATOM 1532 N N . SER A 1 193 ? -22.795 22.248 4.412 1.00 97.12 193 SER A N 1
ATOM 1533 C CA . SER A 1 193 ? -23.061 21.261 5.461 1.00 97.12 193 SER A CA 1
ATOM 1534 C C . SER A 1 193 ? -22.753 21.805 6.862 1.00 97.12 193 SER A C 1
ATOM 1536 O O . SER A 1 193 ? -23.582 21.706 7.765 1.00 97.12 193 SER A O 1
ATOM 1538 N N . GLN A 1 194 ? -21.612 22.478 7.038 1.00 97.06 194 GLN A N 1
ATOM 1539 C CA . GLN A 1 194 ? -21.245 23.117 8.307 1.00 97.06 194 GLN A CA 1
ATOM 1540 C C . GLN A 1 194 ? -22.276 24.164 8.742 1.00 97.06 194 GLN A C 1
ATOM 1542 O O . GLN A 1 194 ? -22.755 24.116 9.874 1.00 97.06 194 GLN A O 1
ATOM 1547 N N . ASN A 1 195 ? -22.705 25.034 7.825 1.00 96.69 195 ASN A N 1
ATOM 1548 C CA . ASN A 1 195 ? -23.730 26.038 8.111 1.00 96.69 195 ASN A CA 1
ATOM 1549 C C . ASN A 1 195 ? -25.073 25.404 8.516 1.00 96.69 195 ASN A C 1
ATOM 1551 O O . ASN A 1 195 ? -25.775 25.926 9.384 1.00 96.69 195 ASN A O 1
ATOM 1555 N N . GLN A 1 196 ? -25.446 24.272 7.906 1.00 95.62 196 GLN A N 1
ATOM 1556 C CA . GLN A 1 196 ? -26.655 23.535 8.286 1.00 95.62 196 GLN A CA 1
ATOM 1557 C C . GLN A 1 196 ? -26.548 22.982 9.710 1.00 95.62 196 GLN A C 1
ATOM 1559 O O . GLN A 1 196 ? -27.488 23.122 10.494 1.00 95.62 196 GLN A O 1
ATOM 1564 N N . VAL A 1 197 ? -25.402 22.394 10.063 1.00 96.75 197 VAL A N 1
ATOM 1565 C CA . VAL A 1 197 ? -25.149 21.873 11.413 1.00 96.75 197 VAL A CA 1
ATOM 1566 C C . VAL A 1 197 ? -25.179 23.000 12.447 1.00 96.75 197 VAL A C 1
ATOM 1568 O O . VAL A 1 197 ? -25.853 22.865 13.466 1.00 96.75 197 VAL A O 1
ATOM 1571 N N . GLU A 1 198 ? -24.538 24.136 12.176 1.00 96.25 198 GLU A N 1
ATOM 1572 C CA . GLU A 1 198 ? -24.561 25.301 13.071 1.00 96.25 198 GLU A CA 1
ATOM 1573 C C . GLU A 1 198 ? -25.978 25.849 13.281 1.00 96.25 198 GLU A C 1
ATOM 1575 O O . GLU A 1 198 ? -26.375 26.138 14.413 1.00 96.25 198 GLU A O 1
ATOM 1580 N N . ALA A 1 199 ? -26.782 25.929 12.218 1.00 93.94 199 ALA A N 1
ATOM 1581 C CA . ALA A 1 199 ? -28.176 26.350 12.320 1.00 93.94 199 ALA A CA 1
ATOM 1582 C C . ALA A 1 199 ? -29.017 25.388 13.180 1.00 93.94 199 ALA A C 1
ATOM 1584 O O . ALA A 1 199 ? -29.869 25.833 13.955 1.00 93.94 199 ALA A O 1
ATOM 1585 N N . LEU A 1 200 ? -28.772 24.075 13.080 1.00 94.38 200 LEU A N 1
ATOM 1586 C CA . LEU A 1 200 ? -29.432 23.074 13.923 1.00 94.38 200 LEU A CA 1
ATOM 1587 C C . LEU A 1 200 ? -29.001 23.191 15.388 1.00 94.38 200 LEU A C 1
ATOM 1589 O O . LEU A 1 200 ? -29.858 23.166 16.271 1.00 94.38 200 LEU A O 1
ATOM 1593 N N . ILE A 1 201 ? -27.703 23.369 15.649 1.00 94.69 201 ILE A N 1
ATOM 1594 C CA . ILE A 1 201 ? -27.170 23.583 17.002 1.00 94.69 201 ILE A CA 1
ATOM 1595 C C . ILE A 1 201 ? -27.818 24.818 17.629 1.00 94.69 201 ILE A C 1
ATOM 1597 O O . ILE A 1 201 ? -28.307 24.749 18.757 1.00 94.69 201 ILE A O 1
ATOM 1601 N N . LYS A 1 202 ? -27.894 25.923 16.882 1.00 92.44 202 LYS A N 1
ATOM 1602 C CA . LYS A 1 202 ? -28.525 27.160 17.343 1.00 92.44 202 LYS A CA 1
ATOM 1603 C C . LYS A 1 202 ? -29.993 26.943 17.706 1.00 92.44 202 LYS A C 1
ATOM 1605 O O . LYS A 1 202 ? -30.391 27.263 18.824 1.00 92.44 202 LYS A O 1
ATOM 1610 N N . ARG A 1 203 ? -30.780 26.324 16.822 1.00 90.69 203 ARG A N 1
ATOM 1611 C CA . ARG A 1 203 ? -32.198 26.035 17.095 1.00 90.69 203 ARG A CA 1
ATOM 1612 C C . ARG A 1 203 ? -32.371 25.139 18.326 1.00 90.69 203 ARG A C 1
ATOM 1614 O O . ARG A 1 203 ? -33.242 25.393 19.151 1.00 90.69 203 ARG A O 1
ATOM 1621 N N . ASN A 1 204 ? -31.534 24.115 18.479 1.00 86.19 204 ASN A N 1
ATOM 1622 C CA . ASN A 1 204 ? -31.578 23.241 19.651 1.00 86.19 204 ASN A CA 1
ATOM 1623 C C . ASN A 1 204 ? -31.218 23.994 20.938 1.00 86.19 204 ASN A C 1
ATOM 1625 O O . ASN A 1 204 ? -31.839 23.753 21.969 1.00 86.19 204 ASN A O 1
ATOM 1629 N N . SER A 1 205 ? -30.260 24.926 20.881 1.00 89.88 205 SER A N 1
ATOM 1630 C CA . SER A 1 205 ? -29.909 25.772 22.028 1.00 89.88 205 SER A CA 1
ATOM 1631 C C . SER A 1 205 ? -31.047 26.716 22.432 1.00 89.88 205 SER A C 1
ATOM 1633 O O . SER A 1 205 ? -31.295 26.897 23.620 1.00 89.88 205 SER A O 1
ATOM 1635 N N . GLU A 1 206 ? -31.794 27.246 21.459 1.00 83.06 206 GLU A N 1
ATOM 1636 C CA . GLU A 1 206 ? -32.976 28.079 21.700 1.00 83.06 206 GLU A CA 1
ATOM 1637 C C . GLU A 1 206 ? -34.106 27.261 22.340 1.00 83.06 206 GLU A C 1
ATOM 1639 O O . GLU A 1 206 ? -34.714 27.714 23.304 1.00 83.06 206 GLU A O 1
ATOM 1644 N N . LEU A 1 207 ? -34.341 26.030 21.869 1.00 77.69 207 LEU A N 1
ATOM 1645 C CA . LEU A 1 207 ? -35.334 25.118 22.448 1.00 77.69 207 LEU A CA 1
ATOM 1646 C C . LEU A 1 207 ? -34.958 24.647 23.861 1.00 77.69 207 LEU A C 1
ATOM 1648 O O . LEU A 1 207 ? -35.832 24.529 24.715 1.00 77.69 207 LEU A O 1
ATOM 1652 N N . ALA A 1 208 ? -33.671 24.408 24.126 1.00 75.75 208 ALA A N 1
ATOM 1653 C CA . ALA A 1 208 ? -33.177 24.038 25.454 1.00 75.75 208 ALA A CA 1
ATOM 1654 C C . ALA A 1 208 ? -33.205 25.210 26.455 1.00 75.75 208 ALA A C 1
ATOM 1656 O O . ALA A 1 208 ? -33.222 24.984 27.663 1.00 75.75 208 ALA A O 1
ATOM 1657 N N . GLY A 1 209 ? -33.217 26.452 25.961 1.00 67.12 209 GLY A N 1
ATOM 1658 C CA . GLY A 1 209 ? -33.312 27.670 26.765 1.00 67.12 209 GLY A CA 1
ATOM 1659 C C . GLY A 1 209 ? -34.736 28.072 27.160 1.00 67.12 209 GLY A C 1
ATOM 1660 O O . GLY A 1 209 ? -34.886 29.027 27.920 1.00 67.12 209 GLY A O 1
ATOM 1661 N N . ILE A 1 210 ? -35.777 27.381 26.676 1.00 62.28 210 ILE A N 1
ATOM 1662 C CA . ILE A 1 210 ? -37.165 27.625 27.096 1.00 62.28 210 ILE A CA 1
ATOM 1663 C C . ILE A 1 210 ? -37.400 26.865 28.412 1.00 62.28 210 ILE A C 1
ATOM 1665 O O . ILE A 1 210 ? -37.491 25.635 28.385 1.00 62.28 210 ILE A O 1
ATOM 1669 N N . PRO A 1 211 ? -37.510 27.540 29.576 1.00 61.41 211 PRO A N 1
ATOM 1670 C CA . PRO A 1 211 ? -37.908 26.862 30.800 1.00 61.41 211 PRO A CA 1
ATOM 1671 C C . PRO A 1 211 ? -39.309 26.275 30.605 1.00 61.41 211 PRO A C 1
ATOM 1673 O O . PRO A 1 211 ? -40.219 26.959 30.130 1.00 61.41 211 PRO A O 1
ATOM 1676 N N . ALA A 1 212 ? -39.472 24.998 30.959 1.00 60.50 212 ALA A N 1
ATOM 1677 C CA . ALA A 1 212 ? -40.771 24.339 30.954 1.00 60.50 212 ALA A CA 1
ATOM 1678 C C . ALA A 1 212 ? -41.791 25.211 31.715 1.00 60.50 212 ALA A C 1
ATOM 1680 O O . ALA A 1 212 ? -41.454 25.730 32.785 1.00 60.50 212 ALA A O 1
ATOM 1681 N N . PRO A 1 213 ? -43.020 25.409 31.199 1.00 59.22 213 PRO A N 1
ATOM 1682 C CA . PRO A 1 213 ? -44.031 26.146 31.939 1.00 59.22 213 PRO A CA 1
ATOM 1683 C C . PRO A 1 213 ? -44.270 25.427 33.269 1.00 59.22 213 PRO A C 1
ATOM 1685 O O . PRO A 1 213 ? -44.687 24.270 33.282 1.00 59.22 213 PRO A O 1
ATOM 1688 N N . ASN A 1 214 ? -43.969 26.111 34.379 1.00 54.09 214 ASN A N 1
ATOM 1689 C CA . ASN A 1 214 ? -44.242 25.646 35.736 1.00 54.09 214 ASN A CA 1
ATOM 1690 C C . ASN A 1 214 ? -45.720 25.252 35.847 1.00 54.09 214 ASN A C 1
ATOM 1692 O O . ASN A 1 214 ? -46.595 26.102 36.018 1.00 54.09 214 ASN A O 1
ATOM 1696 N N . SER A 1 215 ? -46.006 23.955 35.764 1.00 58.78 215 SER A N 1
ATOM 1697 C CA . SER A 1 215 ? -47.317 23.400 36.073 1.00 58.78 215 SER A CA 1
ATOM 1698 C C . SER A 1 215 ? -47.464 23.296 37.592 1.00 58.78 215 SER A C 1
ATOM 1700 O O . SER A 1 215 ? -47.345 22.218 38.170 1.00 58.78 215 SER A O 1
ATOM 1702 N N . MET A 1 216 ? -47.703 24.427 38.254 1.00 58.34 216 MET A N 1
ATOM 1703 C CA . MET A 1 216 ? -48.228 24.463 39.620 1.00 58.34 216 MET A CA 1
ATOM 1704 C C . MET A 1 216 ? -49.306 25.542 39.711 1.00 58.34 216 MET A C 1
ATOM 1706 O O . MET A 1 216 ? -48.992 26.720 39.855 1.00 58.34 216 MET A O 1
ATOM 1710 N N . ASN A 1 217 ? -50.573 25.132 39.581 1.00 51.09 217 ASN A N 1
ATOM 1711 C CA . ASN A 1 217 ? -51.671 25.500 40.488 1.00 51.09 217 ASN A CA 1
ATOM 1712 C C . ASN A 1 217 ? -53.028 25.036 39.934 1.00 51.09 217 ASN A C 1
ATOM 1714 O O . ASN A 1 217 ? -53.635 25.727 39.112 1.00 51.09 217 ASN A O 1
ATOM 1718 N N . ARG A 1 218 ? -53.527 23.905 40.440 1.00 42.91 218 ARG A N 1
ATOM 1719 C CA . ARG A 1 218 ? -54.916 23.750 40.898 1.00 42.91 218 ARG A CA 1
ATOM 1720 C C . ARG A 1 218 ? -55.090 22.470 41.696 1.00 42.91 218 ARG A C 1
ATOM 1722 O O . ARG A 1 218 ? -54.510 21.450 41.273 1.00 42.91 218 ARG A O 1
#

Organism: NCBI:txid1611254

Secondary structure (DSSP, 8-state):
----------PPPPS-----------TTTTS-HHHHHHHHHHHHHHHS-HHHHHHHHHT--SSHHHHHHHHHHHHHHHHHHHHHT----TT------PPPP-------------S-SB-TTT--BSS-GGG-HHHHHHHHS--------------GGGGG--PPPP--------------HHHHHHHHHHHHHHHHHHHHHHHHHHHHTSPPP-----